Protein AF-A0A945FIX7-F1 (afdb_monomer_lite)

pLDDT: mean 70.85, std 21.73, range [27.45, 96.88]

Sequence (264 aa):
MRKLFKAQGLVAALLLTMTSSAFSEGVFTAGDLWDSFQFGATEPTGRTYYGENAANTNTLYNLMRIGNLDRQWTTPTMTYPGGENIHLPWGQDLEMIEYNPDANFNTATTSSNPKAGNYAFGVWTPGVGAATIDAAAHYVDPNKRHHMVYEGTTPTNLGVTTKFRLQQWTLNHANMNDFIIMELELTNTGRLDVDGDGNPEKTDNKINALTLNWRNEPINSMSNGATGRRGASGWFTGVISGYDATPKPNGDPWNVPVIFSGPS

Radius of gyration: 24.06 Å; chains: 1; bounding box: 50×81×71 Å

Structure (mmCIF, N/CA/C/O backbone):
data_AF-A0A945FIX7-F1
#
_entry.id   AF-A0A945FIX7-F1
#
loop_
_atom_site.group_PDB
_atom_site.id
_atom_site.type_symbol
_atom_site.label_atom_id
_atom_site.label_alt_id
_atom_site.label_comp_id
_atom_site.label_asym_id
_atom_site.label_entity_id
_atom_site.label_seq_id
_atom_site.pdbx_PDB_ins_code
_atom_site.Cartn_x
_atom_site.Cartn_y
_atom_site.Cartn_z
_atom_site.occupancy
_atom_site.B_iso_or_equiv
_atom_site.auth_seq_id
_atom_site.auth_comp_id
_atom_site.auth_asym_id
_atom_site.auth_atom_id
_atom_site.pdbx_PDB_model_num
ATOM 1 N N . MET A 1 1 ? 7.191 61.488 -47.122 1.00 36.34 1 MET A N 1
ATOM 2 C CA . MET A 1 1 ? 6.530 60.349 -47.799 1.00 36.34 1 MET A CA 1
ATOM 3 C C . MET A 1 1 ? 7.004 59.046 -47.162 1.00 36.34 1 MET A C 1
ATOM 5 O O . MET A 1 1 ? 8.203 58.845 -47.124 1.00 36.34 1 MET A O 1
ATOM 9 N N . ARG A 1 2 ? 6.054 58.217 -46.690 1.00 32.97 2 ARG A N 1
ATOM 10 C CA . ARG A 1 2 ? 6.130 56.757 -46.405 1.00 32.97 2 ARG A CA 1
ATOM 11 C C . ARG A 1 2 ? 7.203 56.296 -45.394 1.00 32.97 2 ARG A C 1
ATOM 13 O O . ARG A 1 2 ? 8.374 56.217 -45.713 1.00 32.97 2 ARG A O 1
ATOM 20 N N . LYS A 1 3 ? 6.848 56.109 -44.115 1.00 38.84 3 LYS A N 1
ATOM 21 C CA . LYS A 1 3 ? 6.305 54.868 -43.499 1.00 38.84 3 LYS A CA 1
ATOM 22 C C . LYS A 1 3 ? 7.155 53.617 -43.770 1.00 38.84 3 LYS A C 1
ATOM 24 O O . LYS A 1 3 ? 7.022 53.021 -44.831 1.00 38.84 3 LYS A O 1
ATOM 29 N N . LEU A 1 4 ? 7.857 53.140 -42.742 1.00 33.28 4 LEU A N 1
ATOM 30 C CA . LEU A 1 4 ? 7.987 51.708 -42.473 1.00 33.28 4 LEU A CA 1
ATOM 31 C C . LEU A 1 4 ? 7.970 51.484 -40.959 1.00 33.28 4 LEU A C 1
ATOM 33 O O . LEU A 1 4 ? 8.907 51.811 -40.238 1.00 33.28 4 LEU A O 1
ATOM 37 N N . PHE A 1 5 ? 6.833 50.968 -40.503 1.00 38.28 5 PHE A N 1
ATOM 38 C CA . PHE A 1 5 ? 6.632 50.396 -39.184 1.00 38.28 5 PHE A CA 1
ATOM 39 C C . PHE A 1 5 ? 7.591 49.214 -38.999 1.00 38.28 5 PHE A C 1
ATOM 41 O O . PHE A 1 5 ? 7.628 48.317 -39.840 1.00 38.28 5 PHE A O 1
ATOM 48 N N . LYS A 1 6 ? 8.297 49.160 -37.871 1.00 34.97 6 LYS A N 1
ATOM 49 C CA . LYS A 1 6 ? 8.699 47.885 -37.272 1.00 34.97 6 LYS A CA 1
ATOM 50 C C . LYS A 1 6 ? 8.113 47.852 -35.873 1.00 34.97 6 LYS A C 1
ATOM 52 O O . LYS A 1 6 ? 8.630 48.472 -34.951 1.00 34.97 6 LYS A O 1
ATOM 57 N N . ALA A 1 7 ? 6.970 47.182 -35.779 1.00 35.03 7 ALA A N 1
ATOM 58 C CA . ALA A 1 7 ? 6.393 46.752 -34.524 1.00 35.03 7 ALA A CA 1
ATOM 59 C C . ALA A 1 7 ? 7.454 45.939 -33.774 1.00 35.03 7 ALA A C 1
ATOM 61 O O . ALA A 1 7 ? 7.929 44.920 -34.278 1.00 35.03 7 ALA A O 1
ATOM 62 N N . GLN A 1 8 ? 7.848 46.406 -32.592 1.00 35.94 8 GLN A N 1
ATOM 63 C CA . GLN A 1 8 ? 8.493 45.546 -31.613 1.00 35.94 8 GLN A CA 1
ATOM 64 C C . GLN A 1 8 ? 7.413 44.572 -31.146 1.00 35.94 8 GLN A C 1
ATOM 66 O O . GLN A 1 8 ? 6.592 44.891 -30.290 1.00 35.94 8 GLN A O 1
ATOM 71 N N . GLY A 1 9 ? 7.347 43.420 -31.813 1.00 34.56 9 GLY A N 1
ATOM 72 C CA . GLY A 1 9 ? 6.564 42.291 -31.350 1.00 34.56 9 GLY A CA 1
ATOM 73 C C . GLY A 1 9 ? 7.132 41.867 -30.008 1.00 34.56 9 GLY A C 1
ATOM 74 O O . GLY A 1 9 ? 8.211 41.282 -29.945 1.00 34.56 9 GLY A O 1
ATOM 75 N N . LEU A 1 10 ? 6.420 42.213 -28.941 1.00 32.31 10 LEU A N 1
ATOM 76 C CA . LEU A 1 10 ? 6.572 41.593 -27.641 1.00 32.31 10 LEU A CA 1
ATOM 77 C C . LEU A 1 10 ? 6.272 40.105 -27.857 1.00 32.31 10 LEU A C 1
ATOM 79 O O . LEU A 1 10 ? 5.112 39.703 -27.935 1.00 32.31 10 LEU A O 1
ATOM 83 N N . VAL A 1 11 ? 7.311 39.291 -28.041 1.00 34.97 11 VAL A N 1
ATOM 84 C CA . VAL A 1 11 ? 7.175 37.842 -27.923 1.00 34.97 11 VAL A CA 1
ATOM 85 C C . VAL A 1 11 ? 6.949 37.604 -26.440 1.00 34.97 11 VAL A C 1
ATOM 87 O O . VAL A 1 11 ? 7.890 37.467 -25.663 1.00 34.97 11 VAL A O 1
ATOM 90 N N . ALA A 1 12 ? 5.682 37.638 -26.031 1.00 34.22 12 ALA A N 1
ATOM 91 C CA . ALA A 1 12 ? 5.263 36.979 -24.817 1.00 34.22 12 ALA A CA 1
ATOM 92 C C . ALA A 1 12 ? 5.591 35.503 -25.040 1.00 34.22 12 ALA A C 1
ATOM 94 O O . ALA A 1 12 ? 4.854 34.783 -25.713 1.00 34.22 12 ALA A O 1
ATOM 95 N N . ALA A 1 13 ? 6.757 35.077 -24.554 1.00 34.88 13 ALA A N 1
ATOM 96 C CA . ALA A 1 13 ? 6.985 33.677 -24.286 1.00 34.88 13 ALA A CA 1
ATOM 97 C C . ALA A 1 13 ? 5.861 33.293 -23.329 1.00 34.88 13 ALA A C 1
ATOM 99 O O . ALA A 1 13 ? 5.854 33.705 -22.168 1.00 34.88 13 ALA A O 1
ATOM 100 N N . LEU A 1 14 ? 4.856 32.600 -23.862 1.00 34.66 14 LEU A N 1
ATOM 101 C CA . LEU A 1 14 ? 3.882 31.893 -23.063 1.00 34.66 14 LEU A CA 1
ATOM 102 C C . LEU A 1 14 ? 4.692 30.819 -22.344 1.00 34.66 14 LEU A C 1
ATOM 104 O O . LEU A 1 14 ? 4.861 29.703 -22.829 1.00 34.66 14 LEU A O 1
ATOM 108 N N . LEU A 1 15 ? 5.285 31.211 -21.220 1.00 29.42 15 LEU A N 1
ATOM 109 C CA . LEU A 1 15 ? 5.731 30.293 -20.207 1.00 29.42 15 LEU A CA 1
ATOM 110 C C . LEU A 1 15 ? 4.427 29.638 -19.757 1.00 29.42 15 LEU A C 1
ATOM 112 O O . LEU A 1 15 ? 3.701 30.184 -18.929 1.00 29.42 15 LEU A O 1
ATOM 116 N N . LEU A 1 16 ? 4.078 28.505 -20.374 1.00 30.16 16 LEU A N 1
ATOM 117 C CA . LEU A 1 16 ? 3.280 27.523 -19.669 1.00 30.16 16 LEU A CA 1
ATOM 118 C C . LEU A 1 16 ? 4.129 27.178 -18.449 1.00 30.16 16 LEU A C 1
ATOM 120 O O . LEU A 1 16 ? 4.968 26.282 -18.479 1.00 30.16 16 LEU A O 1
ATOM 124 N N . THR A 1 17 ? 3.923 27.913 -17.362 1.00 27.45 17 THR A N 1
ATOM 125 C CA . THR A 1 17 ? 3.996 27.306 -16.051 1.00 27.45 17 THR A CA 1
ATOM 126 C C . THR A 1 17 ? 2.935 26.221 -16.091 1.00 27.45 17 THR A C 1
ATOM 128 O O . THR A 1 17 ? 1.775 26.450 -15.756 1.00 27.45 17 THR A O 1
ATOM 131 N N . MET A 1 18 ? 3.319 25.035 -16.566 1.00 29.38 18 MET A N 1
ATOM 132 C CA . MET A 1 18 ? 2.729 23.835 -16.021 1.00 29.38 18 MET A CA 1
ATOM 133 C C . MET A 1 18 ? 3.093 23.915 -14.547 1.00 29.38 18 MET A C 1
ATOM 135 O O . MET A 1 18 ? 4.180 23.532 -14.130 1.00 29.38 18 MET A O 1
ATOM 139 N N . THR A 1 19 ? 2.208 24.508 -13.753 1.00 28.80 19 THR A N 1
ATOM 140 C CA . THR A 1 19 ? 2.084 24.121 -12.362 1.00 28.80 19 THR A CA 1
ATOM 141 C C . THR A 1 19 ? 1.600 22.679 -12.423 1.00 28.80 19 THR A C 1
ATOM 143 O O . THR A 1 19 ? 0.414 22.406 -12.266 1.00 28.80 19 THR A O 1
ATOM 146 N N . SER A 1 20 ? 2.495 21.752 -12.776 1.00 30.02 20 SER A N 1
ATOM 147 C CA . SER A 1 20 ? 2.311 20.369 -12.403 1.00 30.02 20 SER A CA 1
ATOM 148 C C . SER A 1 20 ? 2.307 20.425 -10.887 1.00 30.02 20 SER A C 1
ATOM 150 O O . SER A 1 20 ? 3.346 20.670 -10.269 1.00 30.02 20 SER A O 1
ATOM 152 N N . SER A 1 21 ? 1.124 20.307 -10.287 1.00 32.03 21 SER A N 1
ATOM 153 C CA . SER A 1 21 ? 1.019 19.718 -8.960 1.00 32.03 21 SER A CA 1
ATOM 154 C C . SER A 1 21 ? 1.970 18.528 -8.971 1.00 32.03 21 SER A C 1
ATOM 156 O O . SER A 1 21 ? 1.808 17.654 -9.819 1.00 32.03 21 SER A O 1
ATOM 158 N N . ALA A 1 22 ? 3.035 18.590 -8.172 1.00 34.78 22 ALA A N 1
ATOM 159 C CA . ALA A 1 22 ? 4.034 17.538 -8.090 1.00 34.78 22 ALA A CA 1
ATOM 160 C C . ALA A 1 22 ? 3.291 16.204 -7.936 1.00 34.78 22 ALA A C 1
ATOM 162 O O . ALA A 1 22 ? 2.584 16.005 -6.948 1.00 34.78 22 ALA A O 1
ATOM 163 N N . PHE A 1 23 ? 3.326 15.377 -8.979 1.00 51.38 23 PHE A N 1
ATOM 164 C CA . PHE A 1 23 ? 2.534 14.159 -9.043 1.00 51.38 23 PHE A CA 1
ATOM 165 C C . PHE A 1 23 ? 3.186 13.159 -8.095 1.00 51.38 23 PHE A C 1
ATOM 167 O O . PHE A 1 23 ? 4.244 12.645 -8.416 1.00 51.38 23 PHE A O 1
ATOM 174 N N . SER A 1 24 ? 2.606 12.916 -6.918 1.00 71.31 24 SER A N 1
ATOM 175 C CA . SER A 1 24 ? 3.090 11.929 -5.935 1.00 71.31 24 SER A CA 1
ATOM 176 C C . SER A 1 24 ? 2.904 10.492 -6.459 1.00 71.31 24 SER A C 1
ATOM 178 O O . SER A 1 24 ? 2.135 9.703 -5.906 1.00 71.31 24 SER A O 1
ATOM 180 N N . GLU A 1 25 ? 3.553 10.183 -7.581 1.00 81.50 25 GLU A N 1
ATOM 181 C CA . GLU A 1 25 ? 3.387 8.991 -8.404 1.00 81.50 25 GLU A CA 1
ATOM 182 C C . GLU A 1 25 ? 4.760 8.540 -8.921 1.00 81.50 25 GLU A C 1
ATOM 184 O O . GLU A 1 25 ? 5.525 9.312 -9.507 1.00 81.50 25 GLU A O 1
ATOM 189 N N . GLY A 1 26 ? 5.090 7.268 -8.720 1.00 84.69 26 GLY A N 1
ATOM 190 C CA . GLY A 1 26 ? 6.319 6.669 -9.223 1.00 84.69 26 GLY A CA 1
ATOM 191 C C . GLY A 1 26 ? 6.061 5.916 -10.515 1.00 84.69 26 GLY A C 1
ATOM 192 O O . GLY A 1 26 ? 5.341 4.925 -10.495 1.00 84.69 26 GLY A O 1
ATOM 193 N N . VAL A 1 27 ? 6.665 6.345 -11.623 1.00 84.19 27 VAL A N 1
ATOM 194 C CA . VAL A 1 27 ? 6.598 5.631 -12.908 1.00 84.19 27 VAL A CA 1
ATOM 195 C C . VAL A 1 27 ? 7.934 4.951 -13.180 1.00 84.19 27 VAL A C 1
ATOM 197 O O . VAL A 1 27 ? 8.980 5.603 -13.146 1.00 84.19 27 VAL A O 1
ATOM 200 N N . PHE A 1 28 ? 7.898 3.655 -13.477 1.00 81.62 28 PHE A N 1
ATOM 201 C CA . PHE A 1 28 ? 9.088 2.839 -13.705 1.00 81.62 28 PHE A CA 1
ATOM 202 C C . PHE A 1 28 ? 9.018 2.083 -15.023 1.00 81.62 28 PHE A C 1
ATOM 204 O O . PHE A 1 28 ? 7.964 1.583 -15.406 1.00 81.62 28 PHE A O 1
ATOM 211 N N . THR A 1 29 ? 10.169 1.931 -15.677 1.00 75.19 29 THR A N 1
ATOM 212 C CA . THR A 1 29 ? 10.318 1.071 -16.855 1.00 75.19 29 THR A CA 1
ATOM 213 C C . THR A 1 29 ? 11.481 0.107 -16.634 1.00 75.19 29 THR A C 1
ATOM 215 O O . THR A 1 29 ? 12.627 0.546 -16.543 1.00 75.19 29 THR A O 1
ATOM 218 N N . ALA A 1 30 ? 11.194 -1.192 -16.534 1.00 70.81 30 ALA A N 1
ATOM 219 C CA . ALA A 1 30 ? 12.172 -2.260 -16.315 1.00 70.81 30 ALA A CA 1
ATOM 220 C C . ALA A 1 30 ? 12.040 -3.301 -17.431 1.00 70.81 30 ALA A C 1
ATOM 222 O O . ALA A 1 30 ? 11.080 -4.061 -17.426 1.00 70.81 30 ALA A O 1
ATOM 223 N N . GLY A 1 31 ? 12.960 -3.323 -18.398 1.00 68.81 31 GLY A N 1
ATOM 224 C CA . GLY A 1 31 ? 12.828 -4.216 -19.554 1.00 68.81 31 GLY A CA 1
ATOM 225 C C . GLY A 1 31 ? 11.549 -3.926 -20.346 1.00 68.81 31 GLY A C 1
ATOM 226 O O . GLY A 1 31 ? 11.362 -2.799 -20.809 1.00 68.81 31 GLY A O 1
ATOM 227 N N . ASP A 1 32 ? 10.681 -4.933 -20.458 1.00 58.41 32 ASP A N 1
ATOM 228 C CA . ASP A 1 32 ? 9.369 -4.831 -21.116 1.00 58.41 32 ASP A CA 1
ATOM 229 C C . ASP A 1 32 ? 8.240 -4.432 -20.140 1.00 58.41 32 ASP A C 1
ATOM 231 O O . ASP A 1 32 ? 7.079 -4.298 -20.539 1.00 58.41 32 ASP A O 1
ATOM 235 N N . LEU A 1 33 ? 8.562 -4.220 -18.858 1.00 64.19 33 LEU A N 1
ATOM 236 C CA . LEU A 1 33 ? 7.613 -3.800 -17.830 1.00 64.19 33 LEU A CA 1
ATOM 237 C C . LEU A 1 33 ? 7.512 -2.284 -17.754 1.00 64.19 33 LEU A C 1
ATOM 239 O O . LEU A 1 33 ? 8.522 -1.580 -17.652 1.00 64.19 33 LEU A O 1
ATOM 243 N N . TRP A 1 34 ? 6.279 -1.790 -17.707 1.00 69.50 34 TRP A N 1
ATOM 244 C CA . TRP A 1 34 ? 5.987 -0.390 -17.443 1.00 69.50 34 TRP A CA 1
ATOM 245 C C . TRP A 1 34 ? 4.821 -0.274 -16.470 1.00 69.50 34 TRP A C 1
ATOM 247 O O . TRP A 1 34 ? 3.698 -0.666 -16.785 1.00 69.50 34 TRP A O 1
ATOM 257 N N . ASP A 1 35 ? 5.099 0.284 -15.294 1.00 77.31 35 ASP A N 1
ATOM 258 C CA . ASP A 1 35 ? 4.113 0.394 -14.228 1.00 77.31 35 ASP A CA 1
ATOM 259 C C . ASP A 1 35 ? 4.191 1.750 -13.515 1.00 77.31 35 ASP A C 1
ATOM 261 O O . ASP A 1 35 ? 5.231 2.425 -13.512 1.00 77.31 35 ASP A O 1
ATOM 265 N N . SER A 1 36 ? 3.070 2.145 -12.926 1.00 81.19 36 SER A N 1
ATOM 266 C CA . SER A 1 36 ? 2.904 3.366 -12.144 1.00 81.19 36 SER A CA 1
ATOM 267 C C . SER A 1 36 ? 2.373 3.032 -10.763 1.00 81.19 36 SER A C 1
ATOM 269 O O . SER A 1 36 ? 1.529 2.159 -10.605 1.00 81.19 36 SER A O 1
ATOM 271 N N . PHE A 1 37 ? 2.870 3.740 -9.756 1.00 85.00 37 PHE A N 1
ATOM 272 C CA . PHE A 1 37 ? 2.569 3.460 -8.361 1.00 85.00 37 PHE A CA 1
ATOM 273 C C . PHE A 1 37 ? 2.197 4.737 -7.635 1.00 85.00 37 PHE A C 1
ATOM 275 O O . PHE A 1 37 ? 2.938 5.721 -7.658 1.00 85.00 37 PHE A O 1
ATOM 282 N N . GLN A 1 38 ? 1.079 4.693 -6.926 1.00 83.38 38 GLN A N 1
ATOM 283 C CA . GLN A 1 38 ? 0.573 5.817 -6.159 1.00 83.38 38 GLN A CA 1
ATOM 284 C C . GLN A 1 38 ? 0.165 5.338 -4.772 1.00 83.38 38 GLN A C 1
ATOM 286 O O . GLN A 1 38 ? -0.655 4.435 -4.636 1.00 83.38 38 GLN A O 1
ATOM 291 N N . PHE A 1 39 ? 0.728 5.950 -3.733 1.00 81.06 39 PHE A N 1
ATOM 292 C CA . PHE A 1 39 ? 0.332 5.660 -2.359 1.00 81.06 39 PHE A CA 1
ATOM 293 C C . PHE A 1 39 ? -0.830 6.539 -1.917 1.00 81.06 39 PHE A C 1
ATOM 295 O O . PHE A 1 39 ? -0.846 7.742 -2.171 1.00 81.06 39 PHE A O 1
ATOM 302 N N . GLY A 1 40 ? -1.774 5.929 -1.202 1.00 71.81 40 GLY A N 1
ATOM 303 C CA . GLY A 1 40 ? -3.003 6.582 -0.779 1.00 71.81 40 GLY A CA 1
ATOM 304 C C . GLY A 1 40 ? -4.050 6.678 -1.891 1.00 71.81 40 GLY A C 1
ATOM 305 O O . GLY A 1 40 ? -3.785 6.488 -3.076 1.00 71.81 40 GLY A O 1
ATOM 306 N N . ALA A 1 41 ? -5.288 6.961 -1.491 1.00 57.91 41 ALA A N 1
ATOM 307 C CA . ALA A 1 41 ? -6.432 6.889 -2.395 1.00 57.91 41 ALA A CA 1
ATOM 308 C C . ALA A 1 41 ? -6.702 8.175 -3.202 1.00 57.91 41 ALA A C 1
ATOM 310 O O . ALA A 1 41 ? -7.608 8.186 -4.031 1.00 57.91 41 ALA A O 1
ATOM 311 N N . THR A 1 42 ? -5.943 9.252 -2.978 1.00 55.59 42 THR A N 1
ATOM 312 C CA . THR A 1 42 ? -6.232 10.572 -3.569 1.00 55.59 42 THR A CA 1
ATOM 313 C C . THR A 1 42 ? -5.308 10.851 -4.742 1.00 55.59 42 THR A C 1
ATOM 315 O O . THR A 1 42 ? -4.099 10.940 -4.534 1.00 55.59 42 THR A O 1
ATOM 318 N N . GLU A 1 43 ? -5.858 11.028 -5.952 1.00 50.00 43 GLU A N 1
ATOM 319 C CA . GLU A 1 43 ? -5.098 11.568 -7.087 1.00 50.00 43 GLU A CA 1
ATOM 320 C C . GLU A 1 43 ? -4.376 12.868 -6.706 1.00 50.00 43 GLU A C 1
ATOM 322 O O . GLU A 1 43 ? -4.955 13.706 -6.004 1.00 50.00 43 GLU A O 1
ATOM 327 N N . PRO A 1 44 ? -3.180 13.133 -7.261 1.00 41.03 44 PRO A N 1
ATOM 328 C CA . PRO A 1 44 ? -2.499 14.420 -7.104 1.00 41.03 44 PRO A CA 1
ATOM 329 C C . PRO A 1 44 ? -3.335 15.623 -7.572 1.00 41.03 44 PRO A C 1
ATOM 331 O O . PRO A 1 44 ? -3.031 16.764 -7.231 1.00 41.03 44 PRO A O 1
ATOM 334 N N . THR A 1 45 ? -4.398 15.380 -8.346 1.00 41.00 45 THR A N 1
ATOM 335 C CA . THR A 1 45 ? -5.331 16.391 -8.856 1.00 41.00 45 THR A CA 1
ATOM 336 C C . THR A 1 45 ? -6.451 16.759 -7.869 1.00 41.00 45 THR A C 1
ATOM 338 O O . THR A 1 45 ? -7.257 17.642 -8.168 1.00 41.00 45 THR A O 1
ATOM 341 N N . GLY A 1 46 ? -6.535 16.097 -6.706 1.00 46.78 46 GLY A N 1
ATOM 342 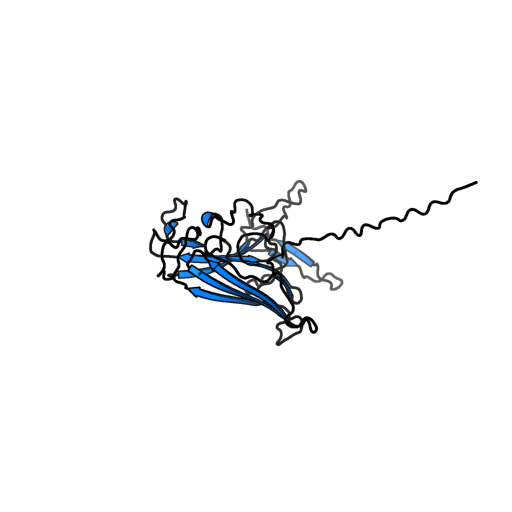C CA . GLY A 1 46 ? -7.644 16.257 -5.757 1.00 46.78 46 GLY A CA 1
ATOM 343 C C . GLY A 1 46 ? -8.958 15.639 -6.246 1.00 46.78 46 GLY A C 1
ATOM 344 O O . GLY A 1 46 ? -10.006 15.857 -5.637 1.00 46.78 46 GLY A O 1
ATOM 345 N N . ARG A 1 47 ? -8.920 14.879 -7.347 1.00 46.09 47 ARG A N 1
ATOM 346 C CA . ARG A 1 47 ? -10.040 14.052 -7.781 1.00 46.09 47 ARG A CA 1
ATOM 347 C C . ARG A 1 47 ? -10.091 12.811 -6.912 1.00 46.09 47 ARG A C 1
ATOM 349 O O . ARG A 1 47 ? -9.106 12.099 -6.734 1.00 46.09 47 ARG A O 1
ATOM 356 N N . THR A 1 48 ? -11.262 12.572 -6.354 1.00 52.53 48 THR A N 1
ATOM 357 C CA . THR A 1 48 ? -11.588 11.285 -5.776 1.00 52.53 48 THR A CA 1
ATOM 358 C C . THR A 1 48 ? -12.266 10.458 -6.858 1.00 52.53 48 THR A C 1
ATOM 360 O O . THR A 1 48 ? -13.111 10.957 -7.609 1.00 52.53 48 THR A O 1
ATOM 363 N N . TYR A 1 49 ? -11.854 9.201 -6.987 1.00 61.00 49 TYR A N 1
ATOM 364 C CA . TYR A 1 49 ? -12.476 8.266 -7.919 1.00 61.00 49 TYR A CA 1
ATOM 365 C C . TYR A 1 49 ? -13.957 8.080 -7.579 1.00 61.00 49 TYR A C 1
ATOM 367 O O . TYR A 1 49 ? -14.361 8.342 -6.452 1.00 61.00 49 TYR A O 1
ATOM 375 N N . TYR A 1 50 ? -14.784 7.667 -8.546 1.00 56.75 50 TYR A N 1
ATOM 376 C CA . TYR A 1 50 ? -16.246 7.574 -8.407 1.00 56.75 50 TYR A CA 1
ATOM 377 C C . TYR A 1 50 ? -16.708 7.031 -7.038 1.00 56.75 50 TYR A C 1
ATOM 379 O O . TYR A 1 50 ? -16.647 5.832 -6.786 1.00 56.75 50 TYR A O 1
ATOM 387 N N . GLY A 1 51 ? -17.220 7.920 -6.179 1.00 64.12 51 GLY A N 1
ATOM 388 C CA . GLY A 1 51 ? -17.765 7.573 -4.859 1.00 64.12 51 GLY A CA 1
ATOM 389 C C . GLY A 1 51 ? -16.759 7.562 -3.701 1.00 64.12 51 GLY A C 1
ATOM 390 O O . GLY A 1 51 ? -17.176 7.421 -2.555 1.00 64.12 51 GLY A O 1
ATOM 391 N N . GLU A 1 52 ? -15.471 7.760 -3.973 1.00 75.88 52 GLU A N 1
ATOM 392 C CA . GLU A 1 52 ? -14.429 7.932 -2.964 1.00 75.88 52 GLU A CA 1
ATOM 393 C C . GLU A 1 52 ? -14.420 9.361 -2.406 1.00 75.88 52 GLU A C 1
ATOM 395 O O . GLU A 1 52 ? -14.784 10.333 -3.076 1.00 75.88 52 GLU A O 1
ATOM 400 N N . ASN A 1 53 ? -13.968 9.502 -1.167 1.00 77.94 53 ASN A N 1
ATOM 401 C CA . ASN A 1 53 ? -13.688 10.767 -0.516 1.00 77.94 53 ASN A CA 1
ATOM 402 C C . ASN A 1 53 ? -12.383 10.629 0.280 1.00 77.94 53 ASN A C 1
ATOM 404 O O . ASN A 1 53 ? -12.301 9.852 1.226 1.00 77.94 53 ASN A O 1
ATOM 408 N N . ALA A 1 54 ? -11.379 11.429 -0.090 1.00 74.31 54 ALA A N 1
ATOM 409 C CA . ALA A 1 54 ? -10.043 11.456 0.510 1.00 74.31 54 ALA A CA 1
ATOM 410 C C . ALA A 1 54 ? -10.031 11.668 2.036 1.00 74.31 54 ALA A C 1
ATOM 412 O O . ALA A 1 54 ? -9.063 11.320 2.707 1.00 74.31 54 ALA A O 1
ATOM 413 N N . ALA A 1 55 ? -11.098 12.256 2.579 1.00 78.19 55 ALA A N 1
ATOM 414 C CA . ALA A 1 55 ? -11.268 12.524 4.001 1.00 78.19 55 ALA A CA 1
ATOM 415 C C . ALA A 1 55 ? -12.212 11.532 4.705 1.00 78.19 55 ALA A C 1
ATOM 417 O O . ALA A 1 55 ? -12.580 11.772 5.847 1.00 78.19 55 ALA A O 1
ATOM 418 N N . ASN A 1 56 ? -12.659 10.460 4.040 1.00 83.12 56 ASN A N 1
ATOM 419 C CA . ASN A 1 56 ? -13.597 9.494 4.615 1.00 83.12 56 ASN A CA 1
ATOM 420 C C . ASN A 1 56 ? -13.119 8.057 4.393 1.00 83.12 56 ASN A C 1
ATOM 422 O O . ASN A 1 56 ? -13.268 7.506 3.296 1.00 83.12 56 ASN A O 1
ATOM 426 N N . THR A 1 57 ? -12.635 7.423 5.460 1.00 86.69 57 THR A N 1
ATOM 427 C CA . THR A 1 57 ? -12.103 6.053 5.431 1.00 86.69 57 THR A CA 1
ATOM 428 C C . THR A 1 57 ? -13.123 5.018 4.956 1.00 86.69 57 THR A C 1
ATOM 430 O O . THR A 1 57 ? -12.733 4.049 4.316 1.00 86.69 57 THR A O 1
ATOM 433 N N . ASN A 1 58 ? -14.431 5.242 5.140 1.00 85.50 58 ASN A N 1
ATOM 434 C CA . ASN A 1 58 ? -15.479 4.322 4.670 1.00 85.50 58 ASN A CA 1
ATOM 435 C C . ASN A 1 58 ? -15.599 4.229 3.147 1.00 85.50 58 ASN A C 1
ATOM 437 O O . ASN A 1 58 ? -16.266 3.335 2.627 1.00 85.50 58 ASN A O 1
ATOM 441 N N . THR A 1 59 ? -15.019 5.188 2.435 1.00 82.19 59 THR A N 1
ATOM 442 C CA . THR A 1 59 ? -15.063 5.240 0.973 1.00 82.19 59 THR A CA 1
ATOM 443 C C . THR A 1 59 ? -13.734 4.841 0.338 1.00 82.19 59 THR A C 1
ATOM 445 O O . THR A 1 59 ? -13.644 4.784 -0.883 1.00 82.19 59 THR A O 1
ATOM 448 N N . LEU A 1 60 ? -12.713 4.556 1.152 1.00 84.56 60 LEU A N 1
ATOM 449 C CA . LEU A 1 60 ? -11.367 4.202 0.716 1.00 84.56 60 LEU A CA 1
ATOM 450 C C . LEU A 1 60 ? -11.061 2.743 1.069 1.00 84.56 60 LEU A C 1
ATOM 452 O O . LEU A 1 60 ? -11.523 2.220 2.078 1.00 84.56 60 LEU A O 1
ATOM 456 N N . TYR A 1 61 ? -10.252 2.094 0.239 1.00 83.56 61 TYR A N 1
ATOM 457 C CA . TYR A 1 61 ? -9.892 0.679 0.409 1.00 83.56 61 TYR A CA 1
ATOM 458 C C . TYR A 1 61 ? -8.442 0.376 -0.009 1.00 83.56 61 TYR A C 1
ATOM 460 O O . TYR A 1 61 ? -7.884 -0.640 0.400 1.00 83.56 61 TYR A O 1
ATOM 468 N N . ASN A 1 62 ? -7.791 1.284 -0.745 1.00 84.75 62 ASN A N 1
ATOM 469 C CA . ASN A 1 62 ? -6.440 1.089 -1.270 1.00 84.75 62 ASN A CA 1
ATOM 470 C C . ASN A 1 62 ? -5.370 1.678 -0.343 1.00 84.75 62 ASN A C 1
ATOM 472 O O . ASN A 1 62 ? -5.428 2.857 0.015 1.00 84.75 62 ASN A O 1
ATOM 476 N N . LEU A 1 63 ? -4.342 0.881 -0.047 1.00 87.75 63 LEU A N 1
ATOM 477 C CA . LEU A 1 63 ? -3.069 1.363 0.493 1.00 87.75 63 LEU A CA 1
ATOM 478 C C . LEU A 1 63 ? -2.222 1.987 -0.628 1.00 87.75 63 LEU A C 1
ATOM 480 O O . LEU A 1 63 ? -1.665 3.074 -0.463 1.00 87.75 63 LEU A O 1
ATOM 484 N N . MET A 1 64 ? -2.149 1.304 -1.772 1.00 85.75 64 MET A N 1
ATOM 485 C CA . MET A 1 64 ? -1.437 1.749 -2.967 1.00 85.75 64 MET A CA 1
ATOM 486 C C . MET A 1 64 ? -2.220 1.345 -4.221 1.00 85.75 64 MET A C 1
ATOM 488 O O . MET A 1 64 ? -2.724 0.229 -4.299 1.00 85.75 64 MET A O 1
ATOM 492 N N . ARG A 1 65 ? -2.284 2.240 -5.206 1.00 82.88 65 ARG A N 1
ATOM 493 C CA . ARG A 1 65 ? -2.754 1.970 -6.569 1.00 82.88 65 ARG A CA 1
ATOM 494 C C . ARG A 1 65 ? -1.571 1.646 -7.472 1.00 82.88 65 ARG A C 1
ATOM 496 O O . ARG A 1 65 ? -0.512 2.267 -7.352 1.00 82.88 65 ARG A O 1
ATOM 503 N N . ILE A 1 66 ? -1.770 0.693 -8.372 1.00 81.69 66 ILE A N 1
ATOM 504 C CA . ILE A 1 66 ? -0.757 0.165 -9.283 1.00 81.69 66 ILE A CA 1
ATOM 505 C C . ILE A 1 66 ? -1.320 0.179 -10.707 1.00 81.69 66 ILE A C 1
ATOM 507 O O . ILE A 1 66 ? -2.508 -0.056 -10.932 1.00 81.69 66 ILE A O 1
ATOM 511 N N . GLY A 1 67 ? -0.473 0.454 -11.687 1.00 76.25 67 GLY A N 1
ATOM 512 C CA . GLY A 1 67 ? -0.853 0.531 -13.086 1.00 76.25 67 GLY A CA 1
ATOM 513 C C . GLY A 1 67 ? -1.636 1.795 -13.402 1.00 76.25 67 GLY A C 1
ATOM 514 O O . GLY A 1 67 ? -1.280 2.885 -12.950 1.00 76.25 67 GLY A O 1
ATOM 515 N N . ASN A 1 68 ? -2.692 1.676 -14.209 1.00 70.38 68 ASN A N 1
ATOM 516 C CA . ASN A 1 68 ? -3.500 2.838 -14.559 1.00 70.38 68 ASN A CA 1
ATOM 517 C C . ASN A 1 68 ? -4.263 3.361 -13.333 1.00 70.38 68 ASN A C 1
ATOM 519 O O . ASN A 1 68 ? -5.286 2.801 -12.932 1.00 70.38 68 ASN A O 1
ATOM 523 N N . LEU A 1 69 ? -3.787 4.489 -12.810 1.00 71.44 69 LEU A N 1
ATOM 524 C CA . LEU A 1 69 ? -4.382 5.171 -11.670 1.00 71.44 69 LEU A CA 1
ATOM 525 C C . LEU A 1 69 ? -5.850 5.526 -11.958 1.00 71.44 69 LEU A C 1
ATOM 527 O O . LEU A 1 69 ? -6.700 5.253 -11.109 1.00 71.44 69 LEU A O 1
ATOM 531 N N . ASP A 1 70 ? -6.162 5.960 -13.191 1.00 59.94 70 ASP A N 1
ATOM 532 C CA . ASP A 1 70 ? -7.474 6.464 -13.622 1.00 59.94 70 ASP A CA 1
ATOM 533 C C . ASP A 1 70 ? -8.602 5.404 -13.656 1.00 59.94 70 ASP A C 1
ATOM 535 O O . ASP A 1 70 ? -9.755 5.726 -13.962 1.00 59.94 70 ASP A O 1
ATOM 539 N N . ARG A 1 71 ? -8.296 4.116 -13.410 1.00 58.97 71 ARG A N 1
ATOM 540 C CA . ARG A 1 71 ? -9.228 2.967 -13.545 1.00 58.97 71 ARG A CA 1
ATOM 541 C C . ARG A 1 71 ? -9.998 2.929 -14.867 1.00 58.97 71 ARG A C 1
ATOM 543 O O . ARG A 1 71 ? -11.071 2.335 -14.966 1.00 58.97 71 ARG A O 1
ATOM 550 N N . GLN A 1 72 ? -9.497 3.608 -15.895 1.00 52.00 72 GLN A N 1
ATOM 551 C CA . GLN A 1 72 ? -10.225 3.736 -17.144 1.00 52.00 72 GLN A CA 1
ATOM 552 C C . GLN A 1 72 ? -9.758 2.668 -18.130 1.00 52.00 72 GLN A C 1
ATOM 554 O O . GLN A 1 72 ? -10.617 1.940 -18.615 1.00 52.00 72 GLN A O 1
ATOM 559 N N . TRP A 1 73 ? -8.444 2.509 -18.369 1.00 50.84 73 TRP A N 1
ATOM 560 C CA . TRP A 1 73 ? -7.882 1.537 -19.329 1.00 50.84 73 TRP A CA 1
ATOM 561 C C . TRP A 1 73 ? -6.369 1.271 -19.133 1.00 50.84 73 TRP A C 1
ATOM 563 O O . TRP A 1 73 ? -5.567 2.153 -19.405 1.00 50.84 73 TRP A O 1
ATOM 573 N N . THR A 1 74 ? -5.995 0.060 -18.706 1.00 50.59 74 THR A N 1
ATOM 574 C CA . THR A 1 74 ? -4.725 -0.686 -18.926 1.00 50.59 74 THR A CA 1
ATOM 575 C C . THR A 1 74 ? -3.353 0.027 -18.876 1.00 50.59 74 THR A C 1
ATOM 577 O O . THR A 1 74 ? -3.056 0.882 -19.707 1.00 50.59 74 THR A O 1
ATOM 580 N N . THR A 1 75 ? -2.433 -0.511 -18.069 1.00 41.03 75 THR A N 1
ATOM 581 C CA . THR A 1 75 ? -0.977 -0.563 -18.343 1.00 41.03 75 THR A CA 1
ATOM 582 C C . THR A 1 75 ? -0.527 -2.035 -18.300 1.00 41.03 75 THR A C 1
ATOM 584 O O . THR A 1 75 ? -1.166 -2.837 -17.613 1.00 41.03 75 THR A O 1
ATOM 587 N N . PRO A 1 76 ? 0.499 -2.457 -19.061 1.00 45.44 76 PRO A N 1
ATOM 588 C CA . PRO A 1 76 ? 1.016 -3.820 -18.975 1.00 45.44 76 PRO A CA 1
ATOM 589 C C . PRO A 1 76 ? 1.800 -4.017 -17.670 1.00 45.44 76 PRO A C 1
ATOM 591 O O . PRO A 1 76 ? 2.924 -3.540 -17.544 1.00 45.44 76 PRO A O 1
ATOM 594 N N . THR A 1 77 ? 1.230 -4.754 -16.717 1.00 45.66 77 THR A N 1
ATOM 595 C CA . THR A 1 77 ? 1.918 -5.146 -15.480 1.00 45.66 77 THR A CA 1
ATOM 596 C C . THR A 1 77 ? 2.266 -6.638 -15.555 1.00 45.66 77 THR A C 1
ATOM 598 O O . THR A 1 77 ? 1.417 -7.478 -15.849 1.00 45.66 77 THR A O 1
ATOM 601 N N . MET A 1 78 ? 3.538 -6.998 -15.352 1.00 47.22 78 MET A N 1
ATOM 602 C CA . MET A 1 78 ? 3.953 -8.404 -15.203 1.00 47.22 78 MET A CA 1
ATOM 603 C C . MET A 1 78 ? 4.633 -8.578 -13.845 1.00 47.22 78 MET A C 1
ATOM 605 O O . MET A 1 78 ? 5.849 -8.704 -13.723 1.00 47.22 78 MET A O 1
ATOM 609 N N . THR A 1 79 ? 3.840 -8.524 -12.779 1.00 42.47 79 THR A N 1
ATOM 610 C CA . THR A 1 79 ? 4.336 -8.755 -11.419 1.00 42.47 79 THR A CA 1
ATOM 611 C C . THR A 1 79 ? 4.195 -10.229 -11.057 1.00 42.47 79 THR A C 1
ATOM 613 O O . THR A 1 79 ? 3.085 -10.753 -10.998 1.00 42.47 79 THR A O 1
ATOM 616 N N . TYR A 1 80 ? 5.305 -10.910 -10.773 1.00 36.56 80 TYR A N 1
ATOM 617 C CA . TYR A 1 80 ? 5.299 -12.248 -10.169 1.00 36.56 80 TYR A CA 1
ATOM 618 C C . TYR A 1 80 ? 4.757 -12.178 -8.719 1.00 36.56 80 TYR A C 1
ATOM 620 O O . TYR A 1 80 ? 5.131 -11.247 -8.006 1.00 36.56 80 TYR A O 1
ATOM 628 N N . PRO A 1 81 ? 3.910 -13.121 -8.239 1.00 39.50 81 PRO A N 1
ATOM 629 C CA . PRO A 1 81 ? 3.568 -14.430 -8.810 1.00 39.50 81 PRO A CA 1
ATOM 630 C C . PRO A 1 81 ? 2.450 -14.437 -9.864 1.00 39.50 81 PRO A C 1
ATOM 632 O O . PRO A 1 81 ? 1.996 -15.514 -10.240 1.00 39.50 81 PRO A O 1
ATOM 635 N N . GLY A 1 82 ? 2.031 -13.287 -10.395 1.00 36.25 82 GLY A N 1
ATOM 636 C CA . GLY A 1 82 ? 1.064 -13.170 -11.495 1.00 36.25 82 GLY A CA 1
ATOM 637 C C . GLY A 1 82 ? 1.609 -13.617 -12.857 1.00 36.25 82 GLY A C 1
ATOM 638 O O . GLY A 1 82 ? 1.397 -12.929 -13.848 1.00 36.25 82 GLY A O 1
ATOM 639 N N . GLY A 1 83 ? 2.322 -14.749 -12.903 1.00 34.06 83 GLY A N 1
ATOM 640 C CA . GLY A 1 83 ? 2.979 -15.354 -14.067 1.00 34.06 83 GLY A CA 1
ATOM 641 C C . GLY A 1 83 ? 2.047 -15.826 -15.191 1.00 34.06 83 GLY A C 1
ATOM 642 O O . GLY A 1 83 ? 2.380 -16.782 -15.888 1.00 34.06 83 GLY A O 1
ATOM 643 N N . GLU A 1 84 ? 0.900 -15.178 -15.386 1.00 37.66 84 GLU A N 1
ATOM 644 C CA . GLU A 1 84 ? 0.092 -15.327 -16.588 1.00 37.66 84 GLU A CA 1
ATOM 645 C C . GLU A 1 84 ? 0.415 -14.211 -17.580 1.00 37.66 84 GLU A C 1
ATOM 647 O O . GLU A 1 84 ? 0.195 -13.020 -17.341 1.00 37.66 84 GLU A O 1
ATOM 652 N N . ASN A 1 85 ? 0.947 -14.646 -18.722 1.00 39.69 85 ASN A N 1
ATOM 653 C CA . ASN A 1 85 ? 1.197 -13.832 -19.899 1.00 39.69 85 ASN A CA 1
ATOM 654 C C . ASN A 1 85 ? -0.056 -13.011 -20.257 1.00 39.69 85 ASN A C 1
ATOM 656 O O . ASN A 1 85 ? -1.084 -13.575 -20.625 1.00 39.69 85 ASN A O 1
ATOM 660 N N . ILE A 1 86 ? 0.080 -11.680 -20.248 1.00 44.91 86 ILE A N 1
ATOM 661 C CA . ILE A 1 86 ? -0.859 -10.728 -20.864 1.00 44.91 86 ILE A CA 1
ATOM 662 C C . ILE A 1 86 ? -2.247 -10.704 -20.197 1.00 44.91 86 ILE A C 1
ATOM 664 O O . ILE A 1 86 ? -3.272 -10.898 -20.851 1.00 44.91 86 ILE A O 1
ATOM 668 N N . HIS A 1 87 ? -2.314 -10.394 -18.904 1.00 46.66 87 HIS A N 1
ATOM 669 C CA . HIS A 1 87 ? -3.547 -9.843 -18.345 1.00 46.66 87 HIS A CA 1
ATOM 670 C C . HIS A 1 87 ? -3.364 -8.330 -18.183 1.00 46.66 87 HIS A C 1
ATOM 672 O O . HIS A 1 87 ? -2.411 -7.876 -17.562 1.00 46.66 87 HIS A O 1
ATOM 678 N N . LEU A 1 88 ? -4.233 -7.544 -18.824 1.00 54.38 88 LEU A N 1
ATOM 679 C CA . LEU A 1 88 ? -4.291 -6.095 -18.646 1.00 54.38 88 LEU A CA 1
ATOM 680 C C . LEU A 1 88 ? -5.362 -5.818 -17.584 1.00 54.38 88 LEU A C 1
ATOM 682 O O . LEU A 1 88 ? -6.553 -5.899 -17.908 1.00 54.38 88 LEU A O 1
ATOM 686 N N . PRO A 1 89 ? -4.990 -5.559 -16.321 1.00 58.50 89 PRO A N 1
ATOM 687 C CA . PRO A 1 89 ? -5.980 -5.278 -15.299 1.00 58.50 89 PRO A CA 1
ATOM 688 C C . PRO A 1 89 ? -6.657 -3.926 -15.566 1.00 58.50 89 PRO A C 1
ATOM 690 O O . PRO A 1 89 ? -6.046 -2.964 -16.034 1.00 58.50 89 PRO A O 1
ATOM 693 N N . TRP A 1 90 ? -7.953 -3.869 -15.279 1.00 60.72 90 TRP A N 1
ATOM 694 C CA . TRP A 1 90 ? -8.748 -2.647 -15.193 1.00 60.72 90 TRP A CA 1
ATOM 695 C C . TRP A 1 90 ? -8.379 -1.816 -13.968 1.00 60.72 90 TRP A C 1
ATOM 697 O O . TRP A 1 90 ? -8.297 -0.593 -14.046 1.00 60.72 90 TRP A O 1
ATOM 707 N N . GLY A 1 91 ? -8.137 -2.503 -12.854 1.00 68.81 91 GLY A N 1
ATOM 708 C CA . GLY A 1 91 ? -7.650 -1.936 -11.608 1.00 68.81 91 GLY A CA 1
ATOM 709 C C . GLY A 1 91 ? -6.682 -2.911 -10.961 1.00 68.81 91 GLY A C 1
ATOM 710 O O . GLY A 1 91 ? -6.910 -4.125 -10.988 1.00 68.81 91 GLY A O 1
ATOM 711 N N . GLN A 1 92 ? -5.594 -2.381 -10.421 1.00 75.00 92 GLN A N 1
ATOM 712 C CA . GLN A 1 92 ? -4.629 -3.139 -9.652 1.00 75.00 92 GLN A CA 1
ATOM 713 C C . GLN A 1 92 ? -4.286 -2.344 -8.402 1.00 75.00 92 GLN A C 1
ATOM 715 O O . GLN A 1 92 ? -3.840 -1.205 -8.480 1.00 75.00 92 GLN A O 1
ATOM 720 N N . ASP A 1 93 ? -4.530 -2.943 -7.249 1.00 79.88 93 ASP A N 1
ATOM 721 C CA . ASP A 1 93 ? -4.487 -2.248 -5.976 1.00 79.88 93 ASP A CA 1
ATOM 722 C C . ASP A 1 93 ? -3.842 -3.154 -4.923 1.00 79.88 93 ASP A C 1
ATOM 724 O O . ASP A 1 93 ? -4.062 -4.368 -4.886 1.00 79.88 93 ASP A O 1
ATOM 728 N N . LEU A 1 94 ? -3.043 -2.555 -4.048 1.00 85.69 94 LEU A N 1
ATOM 729 C CA . LEU A 1 94 ? -2.619 -3.167 -2.801 1.00 85.69 94 LEU A CA 1
ATOM 730 C C . LEU A 1 94 ? -3.517 -2.636 -1.687 1.00 85.69 94 LEU A C 1
ATOM 732 O O . LEU A 1 94 ? -3.594 -1.429 -1.453 1.00 85.69 94 LEU A O 1
ATOM 736 N N . GLU A 1 95 ? -4.159 -3.544 -0.970 1.00 89.69 95 GLU A N 1
ATOM 737 C CA . GLU A 1 95 ? -5.047 -3.257 0.149 1.00 89.69 95 GLU A CA 1
ATOM 738 C C . GLU A 1 95 ? -4.396 -3.766 1.444 1.00 89.69 95 GLU A C 1
ATOM 740 O O . GLU A 1 95 ? -3.799 -4.845 1.482 1.00 89.69 95 GLU A O 1
ATOM 745 N N . MET A 1 96 ? -4.521 -3.001 2.527 1.00 92.56 96 MET A N 1
ATOM 746 C CA . MET A 1 96 ? -4.167 -3.444 3.875 1.00 92.56 96 MET A CA 1
ATOM 747 C C . MET A 1 96 ? -5.457 -3.639 4.657 1.00 92.56 96 MET A C 1
ATOM 749 O O . MET A 1 96 ? -6.298 -2.750 4.663 1.00 92.56 96 MET A O 1
ATOM 753 N N . ILE A 1 97 ? -5.638 -4.785 5.303 1.00 94.69 97 ILE A N 1
ATOM 754 C CA . ILE A 1 97 ? -6.877 -5.102 6.020 1.00 94.69 97 ILE A CA 1
ATOM 755 C C . ILE A 1 97 ? -6.515 -5.666 7.388 1.00 94.69 97 ILE A C 1
ATOM 757 O O . ILE A 1 97 ? -5.784 -6.654 7.472 1.00 94.69 97 ILE A O 1
ATOM 761 N N . GLU A 1 98 ? -7.041 -5.068 8.455 1.00 95.25 98 GLU A N 1
ATOM 762 C CA . GLU A 1 98 ? -6.999 -5.668 9.787 1.00 95.25 98 GLU A CA 1
ATOM 763 C C . GLU A 1 98 ? -8.318 -6.379 10.085 1.00 95.25 98 GLU A C 1
ATOM 765 O O . GLU A 1 98 ? -9.398 -5.805 9.942 1.00 95.25 98 GLU A O 1
ATOM 770 N N . TYR A 1 99 ? -8.212 -7.620 10.554 1.00 96.00 99 TYR A N 1
ATOM 771 C CA . TYR A 1 99 ? -9.262 -8.265 11.330 1.00 96.00 99 TYR A CA 1
ATOM 772 C C . TYR A 1 99 ? -8.984 -8.104 12.825 1.00 96.00 99 TYR A C 1
ATOM 774 O O . TYR A 1 99 ? -7.885 -8.412 13.291 1.00 96.00 99 TYR A O 1
ATOM 782 N N . ASN A 1 100 ? -10.015 -7.731 13.580 1.00 95.12 100 ASN A N 1
ATOM 783 C CA . ASN A 1 100 ? -10.009 -7.647 15.031 1.00 95.12 100 ASN A CA 1
ATOM 784 C C . ASN A 1 100 ? -11.176 -8.468 15.617 1.00 95.12 100 ASN A C 1
ATOM 786 O O . ASN A 1 100 ? -12.312 -8.326 15.157 1.00 95.12 100 ASN A O 1
ATOM 790 N N . PRO A 1 101 ? -10.950 -9.328 16.631 1.00 95.25 101 PRO A N 1
ATOM 791 C CA . PRO A 1 101 ? -12.027 -10.095 17.259 1.00 95.25 101 PRO A CA 1
ATOM 792 C C . PRO A 1 101 ? -13.067 -9.229 17.992 1.00 95.25 101 PRO A C 1
ATOM 794 O O . PRO A 1 101 ? -14.186 -9.696 18.213 1.00 95.25 101 PRO A O 1
ATOM 797 N N . ASP A 1 102 ? -12.734 -7.987 18.354 1.00 92.94 102 ASP A N 1
ATOM 798 C CA . ASP A 1 102 ? -13.682 -7.019 18.908 1.00 92.94 102 ASP A CA 1
ATOM 799 C C . ASP A 1 102 ? -14.621 -6.502 17.807 1.00 92.94 102 ASP A C 1
ATOM 801 O O . ASP A 1 102 ? -14.184 -5.906 16.827 1.00 92.94 102 ASP A O 1
ATOM 805 N N . ALA A 1 103 ?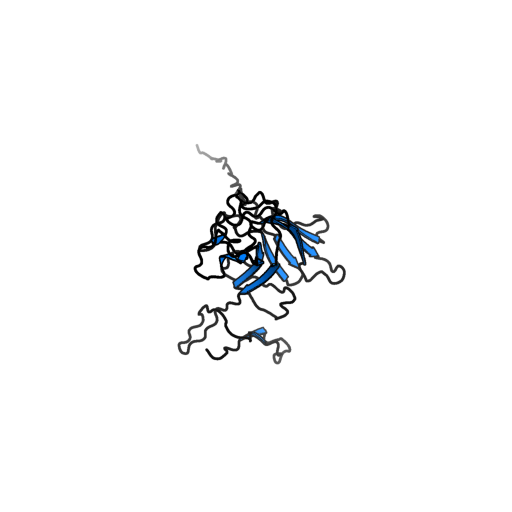 -15.927 -6.730 17.961 1.00 91.25 103 ALA A N 1
ATOM 806 C CA . ALA A 1 103 ? -16.931 -6.277 16.998 1.00 91.25 103 ALA A CA 1
ATOM 807 C C . ALA A 1 103 ? -17.150 -4.755 17.020 1.00 91.25 103 ALA A C 1
ATOM 809 O O . ALA A 1 103 ? -17.770 -4.230 16.102 1.00 91.25 103 ALA A O 1
ATOM 810 N N . ASN A 1 104 ? -16.645 -4.055 18.039 1.00 90.31 104 ASN A N 1
ATOM 811 C CA . ASN A 1 104 ? -16.679 -2.595 18.126 1.00 90.31 104 ASN A CA 1
ATOM 812 C C . ASN A 1 104 ? -15.355 -1.954 17.675 1.00 90.31 104 ASN A C 1
ATOM 814 O O . ASN A 1 104 ? -15.121 -0.784 17.957 1.00 90.31 104 ASN A O 1
ATOM 818 N N . PHE A 1 105 ? -14.466 -2.715 17.028 1.00 94.19 105 PHE A N 1
ATOM 819 C CA . PHE A 1 105 ? -13.183 -2.215 16.541 1.00 94.19 105 PHE A CA 1
ATOM 820 C C . PHE A 1 105 ? -13.349 -1.182 15.422 1.00 94.19 105 PHE A C 1
ATOM 822 O O . PHE A 1 105 ? -12.823 -0.080 15.529 1.00 94.19 105 PHE A O 1
ATOM 829 N N . ASN A 1 106 ? -14.090 -1.530 14.369 1.00 94.31 106 ASN A N 1
ATOM 830 C CA . ASN A 1 106 ? -14.432 -0.604 13.301 1.00 94.31 106 ASN A CA 1
ATOM 831 C C . ASN A 1 106 ? -15.744 0.111 13.646 1.00 94.31 106 ASN A C 1
ATOM 833 O O . ASN A 1 106 ? -16.828 -0.335 13.269 1.00 94.31 106 ASN A O 1
ATOM 837 N N . THR A 1 107 ? -15.631 1.218 14.374 1.00 91.06 107 THR A N 1
ATOM 838 C CA . THR A 1 107 ? -16.738 2.119 14.731 1.00 91.06 107 THR A CA 1
ATOM 839 C C . THR A 1 107 ? -17.262 2.929 13.545 1.00 91.06 107 THR A C 1
ATOM 841 O O . THR A 1 107 ? -18.401 3.393 13.590 1.00 91.06 107 THR A O 1
ATOM 844 N N . ALA A 1 108 ? -16.465 3.080 12.484 1.00 90.00 108 ALA A N 1
ATOM 845 C CA . ALA A 1 108 ? -16.804 3.884 11.314 1.00 90.00 108 ALA A CA 1
ATOM 846 C C . ALA A 1 108 ? -17.758 3.169 10.343 1.00 90.00 108 ALA A C 1
ATOM 848 O O . ALA A 1 108 ? -18.440 3.830 9.557 1.00 90.00 108 ALA A O 1
ATOM 849 N N . THR A 1 109 ? -17.818 1.833 10.381 1.00 89.62 109 THR A N 1
ATOM 850 C CA . THR A 1 109 ? -18.586 1.042 9.412 1.00 89.62 109 THR A CA 1
ATOM 851 C C . THR A 1 109 ? -20.075 1.388 9.393 1.00 89.62 109 THR A C 1
ATOM 853 O O . THR A 1 109 ? -20.742 1.494 10.419 1.00 89.62 109 THR A O 1
ATOM 856 N N . THR A 1 110 ? -20.630 1.486 8.186 1.00 89.50 110 THR A N 1
ATOM 857 C CA . THR A 1 110 ? -22.074 1.667 7.951 1.00 89.50 110 THR A CA 1
ATOM 858 C C . THR A 1 110 ? -22.761 0.384 7.478 1.00 89.50 110 THR A C 1
ATOM 860 O O . THR A 1 110 ? -23.972 0.360 7.251 1.00 89.50 110 THR A O 1
ATOM 863 N N . SER A 1 111 ? -21.998 -0.701 7.314 1.00 89.12 111 SER A N 1
ATOM 864 C CA . SER A 1 111 ? -22.520 -1.977 6.833 1.00 89.12 111 SER A CA 1
ATOM 865 C C . SER A 1 111 ? -23.368 -2.664 7.900 1.00 89.12 111 SER A C 1
ATOM 867 O O . SER A 1 111 ? -22.986 -2.759 9.063 1.00 89.12 111 SER A O 1
ATOM 869 N N . SER A 1 112 ? -24.508 -3.216 7.485 1.00 92.12 112 SER A N 1
ATOM 870 C CA . SER A 1 112 ? -25.387 -4.011 8.349 1.00 92.12 112 SER A CA 1
ATOM 871 C C . SER A 1 112 ? -24.909 -5.455 8.545 1.00 92.12 112 SER A C 1
ATOM 873 O O . SER A 1 112 ? -25.558 -6.226 9.255 1.00 92.12 112 SER A O 1
ATOM 875 N N . ASN A 1 113 ? -23.796 -5.856 7.917 1.00 91.81 113 ASN A N 1
ATOM 876 C CA . ASN A 1 113 ? -23.235 -7.186 8.117 1.00 91.81 113 ASN A CA 1
ATOM 877 C C . ASN A 1 113 ? -22.761 -7.327 9.579 1.00 91.81 113 ASN A C 1
ATOM 879 O O . ASN A 1 113 ? -21.959 -6.510 10.032 1.00 91.81 113 ASN A O 1
ATOM 883 N N . PRO A 1 114 ? -23.173 -8.381 10.310 1.00 90.75 114 PRO A N 1
ATOM 884 C CA . PRO A 1 114 ? -22.814 -8.570 11.719 1.00 90.75 114 PRO A CA 1
ATOM 885 C C . PRO A 1 114 ? -21.306 -8.713 11.979 1.00 90.75 114 PRO A C 1
ATOM 887 O O . PRO A 1 114 ? -20.886 -8.694 13.132 1.00 90.75 114 PRO A O 1
ATOM 890 N N . LYS A 1 115 ? -20.493 -8.894 10.933 1.00 92.19 115 LYS A N 1
ATOM 891 C CA . LYS A 1 115 ? -19.030 -8.953 11.007 1.00 92.19 115 LYS A CA 1
ATOM 892 C C . LYS A 1 115 ? -18.332 -7.682 10.543 1.00 92.19 115 LYS A C 1
ATOM 894 O O . LYS A 1 115 ? -17.116 -7.619 10.645 1.00 92.19 115 LYS A O 1
ATOM 899 N N . ALA A 1 116 ? -19.048 -6.671 10.057 1.00 92.12 116 ALA A N 1
ATOM 900 C CA . ALA A 1 116 ? -18.412 -5.480 9.499 1.00 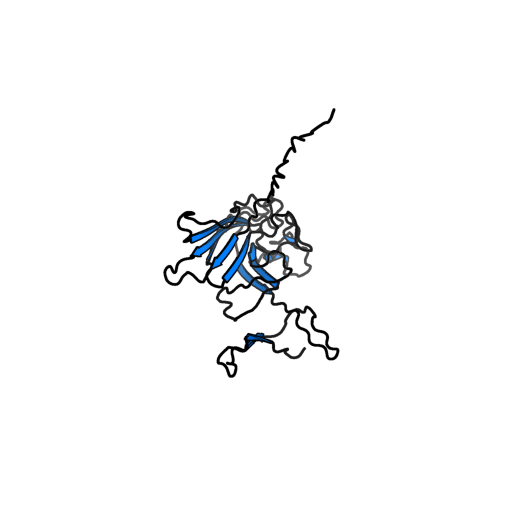92.12 116 ALA A CA 1
ATOM 901 C C . ALA A 1 116 ? -17.560 -4.722 10.528 1.00 92.12 116 ALA A C 1
ATOM 903 O O . ALA A 1 116 ? -16.472 -4.267 10.196 1.00 92.12 116 ALA A O 1
ATOM 904 N N . GLY A 1 117 ? -18.011 -4.662 11.785 1.00 95.12 117 GLY A N 1
ATOM 905 C CA . GLY A 1 117 ? -17.265 -4.031 12.877 1.00 95.12 117 GLY A CA 1
ATOM 906 C C . GLY A 1 117 ? -15.941 -4.726 13.229 1.00 95.12 117 GLY A C 1
ATOM 907 O O . GLY A 1 117 ? -15.105 -4.143 13.909 1.00 95.12 117 GLY A O 1
ATOM 908 N N . ASN A 1 118 ? -15.713 -5.953 12.743 1.00 96.19 118 ASN A N 1
ATOM 909 C CA . ASN A 1 118 ? -14.470 -6.695 12.957 1.00 96.19 118 ASN A CA 1
ATOM 910 C C . ASN A 1 118 ? -13.373 -6.382 11.928 1.00 96.19 118 ASN A C 1
ATOM 912 O O . ASN A 1 118 ? -12.255 -6.856 12.106 1.00 96.19 118 ASN A O 1
ATOM 916 N N . TYR A 1 119 ? -13.667 -5.657 10.845 1.00 95.06 119 TYR A N 1
ATOM 917 C CA . TYR A 1 119 ? -12.716 -5.433 9.751 1.00 95.06 119 TYR A CA 1
ATOM 918 C C . TYR A 1 119 ? -12.577 -3.953 9.438 1.00 95.06 119 TYR A C 1
ATOM 920 O O . TYR A 1 119 ? -13.586 -3.261 9.336 1.00 95.06 119 TYR A O 1
ATOM 928 N N . ALA A 1 120 ? -11.355 -3.486 9.203 1.00 94.38 120 ALA A N 1
ATOM 929 C CA . ALA A 1 120 ? -11.099 -2.150 8.671 1.00 94.38 120 ALA A CA 1
ATOM 930 C C . ALA A 1 120 ? -9.965 -2.181 7.639 1.00 94.38 120 ALA A C 1
ATOM 932 O O . ALA A 1 120 ? -9.012 -2.954 7.767 1.00 94.38 120 ALA A O 1
ATOM 933 N N . PHE A 1 121 ? -10.086 -1.335 6.614 1.00 93.25 121 PHE A N 1
ATOM 934 C CA . PHE A 1 121 ? -9.018 -1.099 5.646 1.00 93.25 121 PHE A CA 1
ATOM 935 C C . PHE A 1 121 ? -8.000 -0.117 6.225 1.00 93.25 121 PHE A C 1
ATOM 937 O O . PHE A 1 121 ? -8.384 0.868 6.851 1.00 93.25 121 PHE A O 1
ATOM 944 N N . GLY A 1 122 ? -6.721 -0.393 5.984 1.00 92.75 122 GLY A N 1
ATOM 945 C CA . GLY A 1 122 ? -5.577 0.463 6.258 1.00 92.75 122 GLY A CA 1
ATOM 946 C C . GLY A 1 122 ? -5.393 1.464 5.139 1.00 92.75 122 GLY A C 1
ATOM 947 O O . GLY A 1 122 ? -4.811 1.146 4.104 1.00 92.75 122 GLY A O 1
ATOM 948 N N . VAL A 1 123 ? -5.890 2.671 5.365 1.00 90.75 123 VAL A N 1
ATOM 949 C CA . VAL A 1 123 ? -5.868 3.773 4.408 1.00 90.75 123 VAL A CA 1
ATOM 950 C C . VAL A 1 123 ? -5.244 5.005 5.041 1.00 90.75 123 VAL A C 1
ATOM 952 O O . VAL A 1 123 ? -5.308 5.211 6.255 1.00 90.75 123 VAL A O 1
ATOM 955 N N . TRP A 1 124 ? -4.641 5.838 4.202 1.00 89.31 124 TRP A N 1
ATOM 956 C CA . TRP A 1 124 ? -4.188 7.161 4.601 1.00 89.31 124 TRP A CA 1
ATOM 957 C C . TRP A 1 124 ? -5.262 8.199 4.272 1.00 89.31 124 TRP A C 1
ATOM 959 O O . TRP A 1 124 ? -5.727 8.278 3.132 1.00 89.31 124 TRP A O 1
ATOM 969 N N . THR A 1 125 ? -5.609 9.017 5.264 1.00 83.56 125 THR A N 1
ATOM 970 C CA . THR A 1 125 ? -6.341 10.274 5.089 1.00 83.56 125 THR A CA 1
ATOM 971 C C . THR A 1 125 ? -5.494 11.414 5.664 1.00 83.56 125 THR A C 1
ATOM 973 O O . THR A 1 125 ? -4.671 11.186 6.558 1.00 83.56 125 THR A O 1
ATOM 976 N N . PRO A 1 126 ? -5.698 12.666 5.219 1.00 81.00 126 PRO A N 1
ATOM 977 C CA . PRO A 1 126 ? -5.014 13.813 5.814 1.00 81.00 126 PRO A CA 1
ATOM 978 C C . PRO A 1 126 ? -5.284 14.002 7.318 1.00 81.00 126 PRO A C 1
ATOM 980 O O . PRO A 1 126 ? -4.456 14.609 7.994 1.00 81.00 126 PRO A O 1
ATOM 983 N N . GLY A 1 127 ? -6.417 13.502 7.834 1.00 83.44 127 GLY A N 1
ATOM 984 C CA . GLY A 1 127 ? -6.785 13.585 9.254 1.00 83.44 127 GLY A CA 1
ATOM 985 C C . GLY A 1 127 ? -5.870 12.750 10.150 1.00 83.44 127 GLY A C 1
ATOM 986 O O . GLY A 1 127 ? -5.366 13.260 11.147 1.00 83.44 127 GLY A O 1
ATOM 987 N N . VAL A 1 128 ? -5.545 11.525 9.724 1.00 86.56 128 VAL A N 1
ATOM 988 C CA . VAL A 1 128 ? -4.670 10.590 10.461 1.00 86.56 128 VAL A CA 1
ATOM 989 C C . VAL A 1 128 ? -3.248 11.141 10.641 1.00 86.56 128 VAL A C 1
ATOM 991 O O . VAL A 1 128 ? -2.560 10.849 11.624 1.00 86.56 128 VAL A O 1
ATOM 994 N N . GLY A 1 129 ? -2.773 11.941 9.684 1.00 85.69 129 GLY A N 1
ATOM 995 C CA . GLY A 1 129 ? -1.486 12.617 9.777 1.00 85.69 129 GLY A CA 1
ATOM 996 C C . GLY A 1 129 ? -0.844 12.918 8.429 1.00 85.69 129 GLY A C 1
ATOM 997 O O . GLY A 1 129 ? -1.325 12.535 7.361 1.00 85.69 129 GLY A O 1
ATOM 998 N N . ALA A 1 130 ? 0.293 13.610 8.487 1.00 84.12 130 ALA A N 1
ATOM 999 C CA . ALA A 1 130 ? 1.056 13.956 7.297 1.00 84.12 130 ALA A CA 1
ATOM 1000 C C . ALA A 1 130 ? 1.741 12.719 6.695 1.00 84.12 130 ALA A C 1
ATOM 1002 O O . ALA A 1 130 ? 2.403 11.956 7.400 1.00 84.12 130 ALA A O 1
ATOM 1003 N N . ALA A 1 131 ? 1.615 12.570 5.379 1.00 86.25 131 ALA A N 1
ATOM 1004 C CA . ALA A 1 131 ? 2.446 11.679 4.587 1.00 86.25 131 ALA A CA 1
ATOM 1005 C C . ALA A 1 131 ? 3.681 12.428 4.065 1.00 86.25 131 ALA A C 1
ATOM 1007 O O . ALA A 1 131 ? 3.620 13.624 3.775 1.00 86.25 131 ALA A O 1
ATOM 1008 N N . THR A 1 132 ? 4.780 11.700 3.896 1.00 88.62 132 THR A N 1
ATOM 1009 C CA . THR A 1 132 ? 5.984 12.178 3.209 1.00 88.62 132 THR A CA 1
ATOM 1010 C C . THR A 1 132 ? 6.216 11.260 2.028 1.00 88.62 132 THR A C 1
ATOM 1012 O O . THR A 1 132 ? 6.591 10.112 2.232 1.00 88.62 132 THR A O 1
ATOM 1015 N N . ILE A 1 133 ? 5.966 11.730 0.813 1.00 87.00 133 ILE A N 1
ATOM 1016 C CA . ILE A 1 133 ? 6.099 10.928 -0.403 1.00 87.00 133 ILE A CA 1
ATOM 1017 C C . ILE A 1 133 ? 6.907 11.720 -1.424 1.00 87.00 133 ILE A C 1
ATOM 1019 O O . ILE A 1 133 ? 6.751 12.940 -1.530 1.00 87.00 133 ILE A O 1
ATOM 1023 N N . ASP A 1 134 ? 7.775 11.030 -2.156 1.00 89.19 134 ASP A N 1
ATOM 1024 C CA . ASP A 1 134 ? 8.500 11.613 -3.274 1.00 89.19 134 ASP A CA 1
ATOM 1025 C C . ASP A 1 134 ? 7.558 12.229 -4.317 1.00 89.19 134 ASP A C 1
ATOM 1027 O O . ASP A 1 134 ? 6.473 11.737 -4.615 1.00 89.19 134 ASP A O 1
ATOM 1031 N N . ALA A 1 135 ? 8.020 13.306 -4.941 1.00 83.81 135 ALA A N 1
ATOM 1032 C CA . ALA A 1 135 ? 7.285 13.994 -5.998 1.00 83.81 135 ALA A CA 1
ATOM 1033 C C . ALA A 1 135 ? 7.281 13.256 -7.348 1.00 83.81 135 ALA A C 1
ATOM 1035 O O . ALA A 1 135 ? 6.636 13.742 -8.268 1.00 83.81 135 ALA A O 1
ATOM 1036 N N . ALA A 1 136 ? 8.101 12.213 -7.506 1.00 85.81 136 ALA A N 1
ATOM 1037 C CA . ALA A 1 136 ? 8.160 11.301 -8.648 1.00 85.81 136 ALA A CA 1
ATOM 1038 C C . ALA A 1 136 ? 9.241 10.234 -8.396 1.00 85.81 136 ALA A C 1
ATOM 1040 O O . ALA A 1 136 ? 10.157 10.439 -7.590 1.00 85.81 136 ALA A O 1
ATOM 1041 N N . ALA A 1 137 ? 9.204 9.140 -9.161 1.00 89.12 137 ALA A N 1
ATOM 1042 C CA . ALA A 1 137 ? 10.357 8.250 -9.270 1.00 89.12 137 ALA A CA 1
ATOM 1043 C C . ALA A 1 137 ? 11.574 9.006 -9.832 1.00 89.12 137 ALA A C 1
ATOM 1045 O O . ALA A 1 137 ? 11.465 9.771 -10.795 1.00 89.12 137 ALA A O 1
ATOM 1046 N N . HIS A 1 138 ? 12.750 8.783 -9.251 1.00 89.88 138 HIS A N 1
ATOM 1047 C CA . HIS A 1 138 ? 13.965 9.507 -9.610 1.00 89.88 138 HIS A CA 1
ATOM 1048 C C . HIS A 1 138 ? 15.194 8.598 -9.621 1.00 89.88 1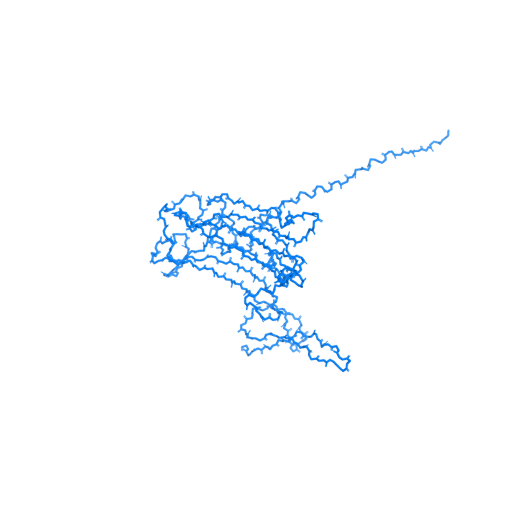38 HIS A C 1
ATOM 1050 O O . HIS A 1 138 ? 15.276 7.596 -8.915 1.00 89.88 138 HIS A O 1
ATOM 1056 N N . TYR A 1 139 ? 16.182 8.948 -10.446 1.00 90.19 139 TYR A N 1
ATOM 1057 C CA . TYR A 1 139 ? 17.453 8.229 -10.480 1.00 90.19 139 TYR A CA 1
ATOM 1058 C C . TYR A 1 139 ? 18.293 8.564 -9.247 1.00 90.19 139 TYR A C 1
ATOM 1060 O O . TYR A 1 139 ? 18.566 9.737 -8.999 1.00 90.19 139 TYR A O 1
ATOM 1068 N N . VAL A 1 140 ? 18.785 7.540 -8.543 1.00 91.00 140 VAL A N 1
ATOM 1069 C CA . VAL A 1 140 ? 19.682 7.713 -7.381 1.00 91.00 140 VAL A CA 1
ATOM 1070 C C . VAL A 1 140 ? 20.971 8.437 -7.779 1.00 91.00 140 VAL A C 1
ATOM 1072 O O . VAL A 1 140 ? 21.451 9.316 -7.071 1.00 91.00 140 VAL A O 1
ATOM 1075 N N . ASP A 1 141 ? 21.522 8.084 -8.943 1.00 89.31 141 ASP A N 1
ATOM 1076 C CA . ASP A 1 141 ? 22.608 8.819 -9.595 1.00 89.31 141 ASP A CA 1
ATOM 1077 C C . ASP A 1 141 ? 22.111 9.317 -10.964 1.00 89.31 141 ASP A C 1
ATOM 1079 O O . ASP A 1 141 ? 22.084 8.536 -11.927 1.00 89.31 141 ASP A O 1
ATOM 1083 N N . PRO A 1 142 ? 21.724 10.603 -11.080 1.00 86.69 142 PRO A N 1
ATOM 1084 C CA . PRO A 1 142 ? 21.198 11.180 -12.319 1.00 86.69 142 PRO A CA 1
ATOM 1085 C C . PRO A 1 142 ? 22.157 11.113 -13.513 1.00 86.69 142 PRO A C 1
ATOM 1087 O O . PRO A 1 142 ? 21.706 11.168 -14.661 1.00 86.69 142 PRO A O 1
ATOM 1090 N N . ASN A 1 143 ? 23.465 10.989 -13.260 1.00 88.31 143 ASN A N 1
ATOM 1091 C CA . ASN A 1 143 ? 24.484 10.934 -14.308 1.00 88.31 143 ASN A CA 1
ATOM 1092 C C . ASN A 1 143 ? 24.651 9.523 -14.875 1.00 88.31 143 ASN A C 1
ATOM 1094 O O . ASN A 1 143 ? 25.000 9.373 -16.043 1.00 88.31 143 ASN A O 1
ATOM 1098 N N . LYS A 1 144 ? 24.415 8.491 -14.056 1.00 85.12 144 LYS A N 1
ATOM 1099 C CA . LYS A 1 144 ? 24.549 7.085 -14.467 1.00 85.12 144 LYS A CA 1
ATOM 1100 C C . LYS A 1 144 ? 23.228 6.475 -14.907 1.00 85.12 144 LYS A C 1
ATOM 1102 O O . LYS A 1 144 ? 23.207 5.693 -15.846 1.00 85.12 144 LYS A O 1
ATOM 1107 N N . ARG A 1 145 ? 22.125 6.837 -14.247 1.00 82.38 145 ARG A N 1
ATOM 1108 C CA . ARG A 1 145 ? 20.774 6.331 -14.539 1.00 82.38 145 ARG A CA 1
ATOM 1109 C C . ARG A 1 145 ? 20.634 4.805 -14.452 1.00 82.38 145 ARG A C 1
ATOM 1111 O O . ARG A 1 145 ? 19.870 4.208 -15.201 1.00 82.38 145 ARG A O 1
ATOM 1118 N N . HIS A 1 146 ? 21.376 4.172 -13.542 1.00 86.00 146 HIS A N 1
ATOM 1119 C CA . HIS A 1 146 ? 21.378 2.710 -13.367 1.00 86.00 146 HIS A CA 1
ATOM 1120 C C . HIS A 1 146 ? 20.287 2.192 -12.423 1.00 86.00 146 HIS A C 1
ATOM 1122 O O . HIS A 1 146 ? 19.969 1.008 -12.449 1.00 86.00 146 HIS A O 1
ATOM 1128 N N . HIS A 1 147 ? 19.778 3.064 -11.554 1.00 88.69 147 HIS A N 1
ATOM 1129 C CA . HIS A 1 147 ? 18.887 2.717 -10.457 1.00 88.69 147 HIS A CA 1
ATOM 1130 C C . HIS A 1 147 ? 17.903 3.867 -10.234 1.00 88.69 147 HIS A C 1
ATOM 1132 O O . HIS A 1 147 ? 18.337 5.006 -10.020 1.00 88.69 147 HIS A O 1
ATOM 1138 N N . MET A 1 148 ? 16.611 3.566 -10.317 1.00 90.12 148 MET A N 1
ATOM 1139 C CA . MET A 1 148 ? 15.523 4.471 -9.962 1.00 90.12 148 MET A CA 1
ATOM 1140 C C . MET A 1 148 ? 14.892 4.048 -8.644 1.00 90.12 148 MET A C 1
ATOM 1142 O O . MET A 1 148 ? 14.734 2.853 -8.395 1.00 90.12 148 MET A O 1
ATOM 1146 N N . VAL A 1 149 ? 14.493 5.037 -7.848 1.00 93.19 149 VAL A N 1
ATOM 1147 C CA . VAL A 1 149 ? 13.758 4.852 -6.598 1.00 93.19 149 VAL A CA 1
ATOM 1148 C C . VAL A 1 149 ? 12.531 5.755 -6.547 1.00 93.19 149 VAL A C 1
ATOM 1150 O O . VAL A 1 149 ? 12.504 6.824 -7.156 1.00 93.19 149 VAL A O 1
ATOM 1153 N N . TYR A 1 150 ? 11.520 5.307 -5.814 1.00 93.00 150 TYR A N 1
ATOM 1154 C CA . TYR A 1 150 ? 10.351 6.081 -5.413 1.00 93.00 150 TYR A CA 1
ATOM 1155 C C . TYR A 1 150 ? 10.000 5.656 -3.992 1.00 93.00 150 TYR A C 1
ATOM 1157 O O . TYR A 1 150 ? 9.685 4.486 -3.761 1.00 93.00 150 TYR A O 1
ATOM 1165 N N . GLU A 1 151 ? 10.123 6.560 -3.030 1.00 93.56 151 GLU A N 1
ATOM 1166 C CA . GLU A 1 151 ? 9.954 6.235 -1.618 1.00 93.56 151 GLU A CA 1
ATOM 1167 C C . GLU A 1 151 ? 9.023 7.198 -0.889 1.00 93.56 151 GLU A C 1
ATOM 1169 O O . GLU A 1 151 ? 8.692 8.297 -1.340 1.00 93.56 151 GLU A O 1
ATOM 1174 N N . GLY A 1 152 ? 8.556 6.738 0.265 1.00 91.06 152 GLY A N 1
ATOM 1175 C CA . GLY A 1 152 ? 7.690 7.536 1.101 1.00 91.06 152 GLY A CA 1
ATOM 1176 C C . GLY A 1 152 ? 7.280 6.840 2.383 1.00 91.06 152 GLY A C 1
ATOM 1177 O O . GLY A 1 152 ? 7.690 5.723 2.708 1.00 91.06 152 GLY A O 1
ATOM 1178 N N . THR A 1 153 ? 6.492 7.550 3.174 1.00 91.69 153 THR A N 1
ATOM 1179 C CA . THR A 1 153 ? 5.939 7.100 4.441 1.00 91.69 153 THR A CA 1
ATOM 1180 C C . THR A 1 153 ? 4.547 7.687 4.615 1.00 91.69 153 THR A C 1
ATOM 1182 O O . THR A 1 153 ? 4.364 8.901 4.526 1.00 91.69 153 THR A O 1
ATOM 1185 N N . THR A 1 154 ? 3.574 6.825 4.891 1.00 89.38 154 THR A N 1
ATOM 1186 C CA . THR A 1 154 ? 2.171 7.187 5.098 1.00 89.38 154 THR A CA 1
ATOM 1187 C C . THR A 1 154 ? 1.674 6.589 6.416 1.00 89.38 154 THR A C 1
ATOM 1189 O O . THR A 1 154 ? 1.783 5.369 6.602 1.00 89.38 154 THR A O 1
ATOM 1192 N N . PRO A 1 155 ? 1.120 7.390 7.342 1.00 91.94 155 PRO A N 1
ATOM 1193 C CA . PRO A 1 155 ? 0.374 6.839 8.465 1.00 91.94 155 PRO A CA 1
ATOM 1194 C C . PRO A 1 155 ? -0.967 6.276 7.966 1.00 91.94 155 PRO A C 1
ATOM 1196 O O . PRO A 1 155 ? -1.513 6.761 6.976 1.00 91.94 155 PRO A O 1
ATOM 1199 N N . THR A 1 156 ? -1.498 5.254 8.634 1.00 93.31 156 THR A N 1
ATOM 1200 C CA . THR A 1 156 ? -2.813 4.676 8.312 1.00 93.31 156 THR A CA 1
ATOM 1201 C C . THR A 1 156 ? -3.754 4.767 9.505 1.00 93.31 156 THR A C 1
ATOM 1203 O O . THR A 1 156 ? -3.309 4.756 10.654 1.00 93.31 156 THR A O 1
ATOM 1206 N N . ASN A 1 157 ? -5.052 4.822 9.221 1.00 93.81 157 ASN A N 1
ATOM 1207 C CA . ASN A 1 157 ? -6.151 4.803 10.195 1.00 93.81 157 ASN A CA 1
ATOM 1208 C C . ASN A 1 157 ? -6.091 3.596 11.165 1.00 93.81 157 ASN A C 1
ATOM 1210 O O . ASN A 1 157 ? -6.535 3.679 12.305 1.00 93.81 157 ASN A O 1
ATOM 1214 N N . LEU A 1 158 ? -5.462 2.483 10.768 1.00 95.56 158 LEU A N 1
ATOM 1215 C CA . LEU A 1 158 ? -5.242 1.308 11.631 1.00 95.56 158 LEU A CA 1
ATOM 1216 C C . LEU A 1 158 ? -4.170 1.514 12.718 1.00 95.56 158 LEU A C 1
ATOM 1218 O O . LEU A 1 158 ? -3.940 0.636 13.553 1.00 95.56 158 LEU A O 1
ATOM 1222 N N . GLY A 1 159 ? -3.462 2.644 12.700 1.00 94.31 159 GLY A N 1
ATOM 1223 C CA . GLY A 1 159 ? -2.300 2.869 13.554 1.00 94.31 159 GLY A CA 1
ATOM 1224 C C . GLY A 1 159 ? -1.041 2.166 13.064 1.00 94.31 159 GLY A C 1
ATOM 1225 O O . GLY A 1 159 ? -0.114 1.956 13.849 1.00 94.31 159 GLY A O 1
ATOM 1226 N N . VAL A 1 160 ? -0.973 1.827 11.776 1.00 95.69 160 VAL A N 1
ATOM 1227 C CA . VAL A 1 160 ? 0.229 1.293 11.127 1.00 95.69 160 VAL A CA 1
ATOM 1228 C C . VAL A 1 160 ? 0.871 2.387 10.281 1.00 95.69 160 VAL A C 1
ATOM 1230 O O . VAL A 1 160 ? 0.266 2.887 9.335 1.00 95.69 160 VAL A O 1
ATOM 1233 N N . THR A 1 161 ? 2.116 2.744 10.582 1.00 95.06 161 THR A N 1
ATOM 1234 C CA . THR A 1 161 ? 2.924 3.560 9.671 1.00 95.06 161 THR A CA 1
ATOM 1235 C C . THR A 1 161 ? 3.509 2.652 8.603 1.00 95.06 161 THR A C 1
ATOM 1237 O O . THR A 1 161 ? 4.232 1.706 8.920 1.00 95.06 161 THR A O 1
ATOM 1240 N N . THR A 1 162 ? 3.206 2.959 7.345 1.00 94.25 162 THR A N 1
ATOM 1241 C CA . THR A 1 162 ? 3.744 2.253 6.183 1.00 94.25 162 THR A CA 1
ATOM 1242 C C . THR A 1 162 ? 4.856 3.085 5.586 1.00 94.25 162 THR A C 1
ATOM 1244 O O . THR A 1 162 ? 4.610 4.177 5.079 1.00 94.25 162 THR A O 1
ATOM 1247 N N . LYS A 1 163 ? 6.079 2.572 5.630 1.00 95.31 163 LYS A N 1
ATOM 1248 C CA . LYS A 1 163 ? 7.188 3.095 4.842 1.00 95.31 163 LYS A CA 1
ATOM 1249 C C . LYS A 1 163 ? 7.365 2.206 3.628 1.00 95.31 163 LYS A C 1
ATOM 1251 O O . LYS A 1 163 ? 7.346 0.983 3.747 1.00 95.31 163 LYS A O 1
ATOM 1256 N N . PHE A 1 164 ? 7.537 2.823 2.473 1.00 92.88 164 PHE A N 1
ATOM 1257 C CA . PHE A 1 164 ? 7.661 2.101 1.226 1.00 92.88 164 PHE A CA 1
ATOM 1258 C C . PHE A 1 164 ? 8.869 2.552 0.436 1.00 92.88 164 PHE A C 1
ATOM 1260 O O . PHE A 1 164 ? 9.321 3.697 0.538 1.00 92.88 164 PHE A O 1
ATOM 1267 N N . ARG A 1 165 ? 9.342 1.641 -0.402 1.00 94.06 165 ARG A N 1
ATOM 1268 C CA . ARG A 1 165 ? 10.306 1.945 -1.441 1.00 94.06 165 ARG A CA 1
ATOM 1269 C C . ARG A 1 165 ? 10.032 1.075 -2.650 1.00 94.06 165 ARG A C 1
ATOM 1271 O O . ARG A 1 165 ? 9.904 -0.138 -2.532 1.00 94.06 165 ARG A O 1
ATOM 1278 N N . LEU A 1 166 ? 9.974 1.707 -3.808 1.00 92.12 166 LEU A N 1
ATOM 1279 C CA . LEU A 1 166 ? 9.971 1.030 -5.089 1.00 92.12 166 LEU A CA 1
ATOM 1280 C C . LEU A 1 166 ? 11.313 1.235 -5.765 1.00 92.12 166 LEU A C 1
ATOM 1282 O O . LEU A 1 166 ? 11.836 2.350 -5.752 1.00 92.12 166 LEU A O 1
ATOM 1286 N N . GLN A 1 167 ? 11.874 0.160 -6.313 1.00 90.12 167 GLN A N 1
ATOM 1287 C CA . GLN A 1 167 ? 13.202 0.168 -6.923 1.00 90.12 167 GLN A CA 1
ATOM 1288 C C . GLN A 1 167 ? 13.203 -0.552 -8.266 1.00 90.12 167 GLN A C 1
ATOM 1290 O O . GLN A 1 167 ? 12.539 -1.575 -8.448 1.00 90.12 167 GLN A O 1
ATOM 1295 N N . GLN A 1 168 ? 14.000 -0.024 -9.191 1.00 86.44 168 GLN A N 1
ATOM 1296 C CA . GLN A 1 168 ? 14.189 -0.579 -10.525 1.00 86.44 168 GLN A CA 1
ATOM 1297 C C . GLN A 1 168 ? 15.622 -0.351 -11.002 1.00 86.44 168 GLN A C 1
ATOM 1299 O O . GLN A 1 168 ? 16.170 0.744 -10.850 1.00 86.44 168 GLN A O 1
ATOM 1304 N N . TRP A 1 169 ? 16.211 -1.365 -11.636 1.00 83.62 169 TRP A N 1
ATOM 1305 C CA . TRP A 1 169 ? 17.538 -1.275 -12.243 1.00 83.62 169 TRP A CA 1
ATOM 1306 C C . TRP A 1 169 ? 17.445 -1.323 -13.764 1.00 83.62 169 TRP A C 1
ATOM 1308 O O . TRP A 1 169 ? 16.748 -2.159 -14.334 1.00 83.62 169 TRP A O 1
ATOM 1318 N N . THR A 1 170 ? 18.144 -0.408 -14.436 1.00 73.44 170 THR A N 1
ATOM 1319 C CA . THR A 1 170 ? 18.162 -0.325 -15.910 1.00 73.44 170 THR A CA 1
ATOM 1320 C C . THR A 1 170 ? 19.271 -1.177 -16.519 1.00 73.44 170 THR A C 1
ATOM 1322 O O . THR A 1 170 ? 19.163 -1.628 -17.656 1.00 73.44 170 THR A O 1
ATOM 1325 N N . LEU A 1 171 ? 20.345 -1.417 -15.764 1.00 72.00 171 LEU A N 1
ATOM 1326 C CA . LEU A 1 171 ? 21.397 -2.356 -16.132 1.00 72.00 171 LEU A CA 1
ATOM 1327 C C . LEU A 1 171 ? 21.133 -3.704 -15.480 1.00 72.00 171 LEU A C 1
ATOM 1329 O O . LEU A 1 171 ? 20.662 -3.759 -14.345 1.00 72.00 171 LEU A O 1
ATOM 1333 N N . ASN A 1 172 ? 21.505 -4.782 -16.175 1.00 68.50 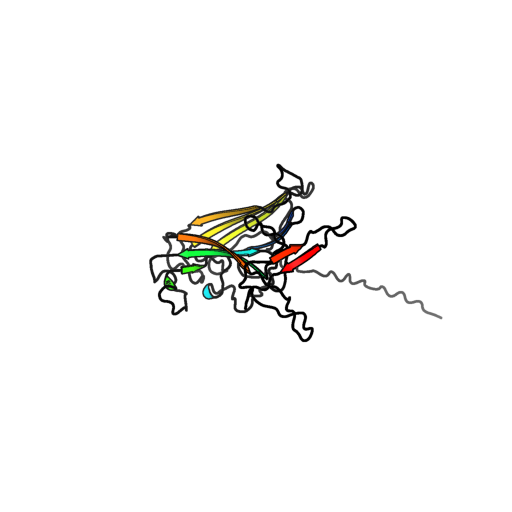172 ASN A N 1
ATOM 1334 C CA . ASN A 1 172 ? 21.500 -6.128 -15.614 1.00 68.50 172 ASN A CA 1
ATOM 1335 C C . ASN A 1 172 ? 22.445 -6.183 -14.402 1.00 68.50 172 ASN A C 1
ATOM 1337 O O . ASN A 1 172 ? 23.655 -6.374 -14.522 1.00 68.50 172 ASN A O 1
ATOM 1341 N N . HIS A 1 173 ? 21.867 -5.972 -13.225 1.00 61.31 173 HIS A N 1
ATOM 1342 C CA . HIS A 1 173 ? 22.504 -6.151 -11.939 1.00 61.31 173 HIS A CA 1
ATOM 1343 C C . HIS A 1 173 ? 21.994 -7.477 -11.386 1.00 61.31 173 HIS A C 1
ATOM 1345 O O . HIS A 1 173 ? 20.838 -7.552 -11.014 1.00 61.31 173 HIS A O 1
ATOM 1351 N N . ALA A 1 174 ? 22.798 -8.542 -11.392 1.00 62.97 174 ALA A N 1
ATOM 1352 C CA . ALA A 1 174 ? 22.384 -9.862 -10.889 1.00 62.97 174 ALA A CA 1
ATOM 1353 C C . ALA A 1 174 ? 21.091 -10.448 -11.524 1.00 62.97 174 ALA A C 1
ATOM 1355 O O . ALA A 1 174 ? 20.333 -11.142 -10.853 1.00 62.97 174 ALA A O 1
ATOM 1356 N N . ASN A 1 175 ? 20.848 -10.200 -12.817 1.00 61.66 175 ASN A N 1
ATOM 1357 C CA . ASN A 1 175 ? 19.618 -10.525 -13.564 1.00 61.66 175 ASN A CA 1
ATOM 1358 C C . ASN A 1 175 ? 18.369 -9.760 -13.095 1.00 61.66 175 ASN A C 1
ATOM 1360 O O . ASN A 1 175 ? 17.250 -10.219 -13.302 1.00 61.66 175 ASN A O 1
ATOM 1364 N N . MET A 1 176 ? 18.563 -8.589 -12.478 1.00 63.28 176 MET A N 1
ATOM 1365 C CA . MET A 1 176 ? 17.504 -7.776 -11.870 1.00 63.28 176 MET A CA 1
ATOM 1366 C C . MET A 1 176 ? 17.020 -6.593 -12.724 1.00 63.28 176 MET A C 1
ATOM 1368 O O . MET A 1 176 ? 16.508 -5.612 -12.195 1.00 63.28 176 MET A O 1
ATOM 1372 N N . ASN A 1 177 ? 17.202 -6.644 -14.046 1.00 67.31 177 ASN A N 1
ATOM 1373 C CA . ASN A 1 177 ? 16.843 -5.542 -14.952 1.00 67.31 177 ASN A CA 1
ATOM 1374 C C . ASN A 1 177 ? 15.440 -5.630 -15.566 1.00 67.31 177 ASN A C 1
ATOM 1376 O O . ASN A 1 177 ? 15.098 -4.785 -16.391 1.00 67.31 177 ASN A O 1
ATOM 1380 N N . ASP A 1 178 ? 14.665 -6.649 -15.203 1.00 70.50 178 ASP A N 1
ATOM 1381 C CA . ASP A 1 178 ? 13.343 -6.936 -15.776 1.00 70.50 178 ASP A CA 1
ATOM 1382 C C . ASP A 1 178 ? 12.283 -7.120 -14.681 1.00 70.50 178 ASP A C 1
ATOM 1384 O O . ASP A 1 178 ? 11.417 -7.986 -14.737 1.00 70.50 178 ASP A O 1
ATOM 1388 N N . PHE A 1 179 ? 12.413 -6.355 -13.597 1.00 74.44 179 PHE A N 1
ATOM 1389 C CA . PHE A 1 179 ? 11.409 -6.291 -12.544 1.00 74.44 179 PHE A CA 1
ATOM 1390 C C . PHE A 1 179 ? 11.468 -4.974 -11.780 1.00 74.44 179 PHE A C 1
ATOM 1392 O O . PHE A 1 179 ? 12.473 -4.257 -11.781 1.00 74.44 179 PHE A O 1
ATOM 1399 N N . ILE A 1 180 ? 10.371 -4.695 -11.086 1.00 80.75 180 ILE A N 1
ATOM 1400 C CA . ILE A 1 180 ? 10.237 -3.606 -10.126 1.00 80.75 180 ILE A CA 1
ATOM 1401 C C . ILE A 1 180 ? 10.041 -4.256 -8.757 1.00 80.75 180 ILE A C 1
ATOM 1403 O O . ILE A 1 180 ? 9.184 -5.126 -8.600 1.00 80.75 180 ILE A O 1
ATOM 1407 N N . ILE A 1 181 ? 10.848 -3.865 -7.773 1.00 85.06 181 ILE A N 1
ATOM 1408 C CA . ILE A 1 181 ? 10.698 -4.345 -6.396 1.00 85.06 181 ILE A CA 1
ATOM 1409 C C . ILE A 1 181 ? 9.838 -3.354 -5.628 1.00 85.06 181 ILE A C 1
ATOM 1411 O O . ILE A 1 181 ? 10.117 -2.158 -5.655 1.00 85.06 181 ILE A O 1
ATOM 1415 N N . MET A 1 182 ? 8.846 -3.864 -4.902 1.00 88.31 182 MET A N 1
ATOM 1416 C CA . MET A 1 182 ? 8.116 -3.123 -3.879 1.00 88.31 182 MET A CA 1
ATOM 1417 C C . MET A 1 182 ? 8.546 -3.605 -2.493 1.00 88.31 182 MET A C 1
ATOM 1419 O O . MET A 1 182 ? 8.360 -4.768 -2.138 1.00 88.31 182 MET A O 1
ATOM 1423 N N . GLU A 1 183 ? 9.103 -2.697 -1.704 1.00 92.88 183 GLU A N 1
ATOM 1424 C CA . GLU A 1 183 ? 9.484 -2.914 -0.313 1.00 92.88 183 GLU A CA 1
ATOM 1425 C C . GLU A 1 183 ? 8.517 -2.176 0.603 1.00 92.88 183 GLU A C 1
ATOM 1427 O O . GLU A 1 183 ? 8.232 -0.995 0.391 1.00 92.88 183 GLU A O 1
ATOM 1432 N N . LEU A 1 184 ? 8.047 -2.867 1.641 1.00 93.31 184 LEU A N 1
ATOM 1433 C CA . LEU A 1 184 ? 7.169 -2.314 2.665 1.00 93.31 184 LEU A CA 1
ATOM 1434 C C . LEU A 1 184 ? 7.751 -2.601 4.048 1.00 93.31 184 LEU A C 1
ATOM 1436 O O . LEU A 1 184 ? 8.049 -3.745 4.388 1.00 93.31 184 LEU A O 1
ATOM 1440 N N . GLU A 1 185 ? 7.863 -1.558 4.859 1.00 96.50 185 GLU A N 1
ATOM 1441 C CA . GLU A 1 185 ? 8.159 -1.627 6.285 1.00 96.50 185 GLU A CA 1
ATOM 1442 C C . GLU A 1 185 ? 6.919 -1.140 7.043 1.00 96.50 185 GLU A C 1
ATOM 1444 O O . GLU A 1 185 ? 6.477 0.000 6.879 1.00 96.50 185 GLU A O 1
ATOM 1449 N N . LEU A 1 186 ? 6.333 -2.025 7.851 1.00 96.25 186 LEU A N 1
ATOM 1450 C CA . LEU A 1 186 ? 5.092 -1.773 8.581 1.00 96.25 186 LEU A CA 1
ATOM 1451 C C . LEU A 1 186 ? 5.391 -1.642 10.073 1.00 96.25 186 LEU A C 1
ATOM 1453 O O . LEU A 1 186 ? 5.847 -2.596 10.705 1.00 96.25 186 LEU A O 1
ATOM 1457 N N . THR A 1 187 ? 5.109 -0.475 10.648 1.00 96.88 187 THR A N 1
ATOM 1458 C CA . THR A 1 187 ? 5.339 -0.200 12.073 1.00 96.88 187 THR A CA 1
ATOM 1459 C C . THR A 1 187 ? 4.016 0.040 12.787 1.00 96.88 187 THR A C 1
ATOM 1461 O O . THR A 1 187 ? 3.318 1.005 12.485 1.00 96.88 187 THR A O 1
ATOM 1464 N N . ASN A 1 188 ? 3.680 -0.799 13.772 1.00 96.69 188 ASN A N 1
ATOM 1465 C CA . ASN A 1 188 ? 2.544 -0.538 14.657 1.00 96.69 188 ASN A CA 1
ATOM 1466 C C . ASN A 1 188 ? 2.880 0.621 15.611 1.00 96.69 188 ASN A C 1
ATOM 1468 O O . ASN A 1 188 ? 3.828 0.536 16.390 1.00 96.69 188 ASN A O 1
ATOM 1472 N N . THR A 1 189 ? 2.083 1.682 15.563 1.00 95.06 189 THR A N 1
ATOM 1473 C CA . THR A 1 189 ? 2.213 2.876 16.411 1.00 95.06 189 THR A CA 1
ATOM 1474 C C . THR A 1 189 ? 1.313 2.840 17.646 1.00 95.06 189 THR A C 1
ATOM 1476 O O . THR A 1 189 ? 1.473 3.669 18.539 1.00 95.06 189 THR A O 1
ATOM 1479 N N . GLY A 1 190 ? 0.345 1.920 17.693 1.00 93.38 190 GLY A N 1
ATOM 1480 C CA . GLY A 1 190 ? -0.688 1.849 18.726 1.00 93.38 190 GLY A CA 1
ATOM 1481 C C . GLY A 1 190 ? -1.813 2.882 18.590 1.00 93.38 190 GLY A C 1
ATOM 1482 O O . GLY A 1 190 ? -2.791 2.799 19.327 1.00 93.38 190 GLY A O 1
ATOM 1483 N N . ARG A 1 191 ? -1.720 3.836 17.656 1.00 95.06 191 ARG A N 1
ATOM 1484 C CA . ARG A 1 191 ? -2.706 4.914 17.479 1.00 95.06 191 ARG A CA 1
ATOM 1485 C C . ARG A 1 191 ? -3.772 4.533 16.454 1.00 95.06 191 ARG A C 1
ATOM 1487 O O . ARG A 1 191 ? -3.606 4.824 15.279 1.00 95.06 191 ARG A O 1
ATOM 1494 N N . LEU A 1 192 ? -4.833 3.873 16.905 1.00 95.56 192 LEU A N 1
ATOM 1495 C CA . LEU A 1 192 ? -5.995 3.561 16.073 1.00 95.56 192 LEU A CA 1
ATOM 1496 C C . LEU A 1 192 ? -6.863 4.811 15.927 1.00 95.56 192 LEU A C 1
ATOM 1498 O O . LEU A 1 192 ? -7.251 5.371 16.947 1.00 95.56 192 LEU A O 1
ATOM 1502 N N . ASP A 1 193 ? -7.13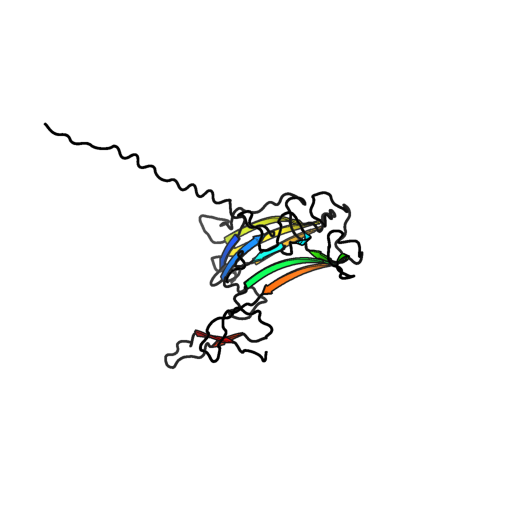4 5.202 14.690 1.00 95.06 193 ASP A N 1
ATOM 1503 C CA . ASP A 1 193 ? -7.968 6.336 14.279 1.00 95.06 193 ASP A CA 1
ATOM 1504 C C . ASP A 1 193 ? -8.835 5.845 13.114 1.00 95.06 193 ASP A C 1
ATOM 1506 O O . ASP A 1 193 ? -8.520 6.097 11.955 1.00 95.06 193 ASP A O 1
ATOM 1510 N N . VAL A 1 194 ? -9.810 4.978 13.401 1.00 94.75 194 VAL A N 1
ATOM 1511 C CA . VAL A 1 194 ? -10.455 4.107 12.401 1.00 94.75 194 VAL A CA 1
ATOM 1512 C C . VAL A 1 194 ? -11.275 4.904 11.384 1.00 94.75 194 VAL A C 1
ATOM 1514 O O . VAL A 1 194 ? -11.307 4.540 10.198 1.00 94.75 194 VAL A O 1
ATOM 1517 N N . ASP A 1 195 ? -11.916 5.987 11.827 1.00 92.62 195 ASP A N 1
ATOM 1518 C CA . ASP A 1 195 ? -12.676 6.901 10.972 1.00 92.62 195 ASP A CA 1
ATOM 1519 C C . ASP A 1 195 ? -11.783 7.930 10.249 1.00 92.62 195 ASP A C 1
ATOM 1521 O O . ASP A 1 195 ? -12.195 8.504 9.235 1.00 92.62 195 ASP A O 1
ATOM 1525 N N . GLY A 1 196 ? -10.527 8.058 10.686 1.00 90.75 196 GLY A N 1
ATOM 1526 C CA . GLY A 1 196 ? -9.489 8.864 10.064 1.00 90.75 196 GLY A CA 1
ATOM 1527 C C . GLY A 1 196 ? -9.704 10.363 10.230 1.00 90.75 196 GLY A C 1
ATOM 1528 O O . GLY A 1 196 ? -9.306 11.125 9.337 1.00 90.75 196 GLY A O 1
ATOM 1529 N N . ASP A 1 197 ? -10.357 10.780 11.318 1.00 90.06 197 ASP A N 1
ATOM 1530 C CA . ASP A 1 197 ? -10.690 12.173 11.622 1.00 90.06 197 ASP A CA 1
ATOM 1531 C C . ASP A 1 197 ? -9.547 12.943 12.322 1.00 90.06 197 ASP A C 1
ATOM 1533 O O . ASP A 1 197 ? -9.593 14.176 12.423 1.00 90.06 197 ASP A O 1
ATOM 1537 N N . GLY A 1 198 ? -8.493 12.236 12.745 1.00 91.12 198 GLY A N 1
ATOM 1538 C CA . GLY A 1 198 ? -7.324 12.770 13.445 1.00 91.12 198 GLY A CA 1
ATOM 1539 C C . GLY A 1 198 ? -7.368 12.642 14.970 1.00 91.12 198 GLY A C 1
ATOM 1540 O O . GLY A 1 198 ? -6.401 13.033 15.640 1.00 91.12 198 GLY A O 1
ATOM 1541 N N . ASN A 1 199 ? -8.441 12.090 15.539 1.00 93.25 199 ASN A N 1
ATOM 1542 C CA . ASN A 1 199 ? -8.623 11.824 16.962 1.00 93.25 199 ASN A CA 1
ATOM 1543 C C . ASN A 1 199 ? -8.628 10.309 17.219 1.00 93.25 199 ASN A C 1
ATOM 1545 O O . ASN A 1 199 ? -9.666 9.665 17.114 1.00 93.25 199 ASN A O 1
ATOM 1549 N N . PRO A 1 200 ? -7.501 9.725 17.662 1.00 93.81 200 PRO A N 1
ATOM 1550 C CA . PRO A 1 200 ? -7.426 8.282 17.848 1.00 93.81 200 PRO A CA 1
ATOM 1551 C C . PRO A 1 200 ? -8.456 7.757 18.857 1.00 93.81 200 PRO A C 1
ATOM 1553 O O . PRO A 1 200 ? -8.469 8.207 20.008 1.00 93.81 200 PRO A O 1
ATOM 1556 N N . GLU A 1 201 ? -9.241 6.739 18.492 1.00 93.44 201 GLU A N 1
ATOM 1557 C CA . GLU A 1 201 ? -10.105 6.033 19.444 1.00 93.44 201 GLU A CA 1
ATOM 1558 C C . GLU A 1 201 ? -9.295 5.199 20.440 1.00 93.44 201 GLU A C 1
ATOM 1560 O O . GLU A 1 201 ? -9.754 4.941 21.558 1.00 93.44 201 GLU A O 1
ATOM 1565 N N . LYS A 1 202 ? -8.083 4.768 20.059 1.00 92.88 202 LYS A N 1
ATOM 1566 C CA . LYS A 1 202 ? -7.145 4.059 20.946 1.00 92.88 202 LYS A CA 1
ATOM 1567 C C . LYS A 1 202 ? -5.711 4.523 20.707 1.00 92.88 202 LYS A C 1
ATOM 1569 O O . LYS A 1 202 ? -5.322 4.837 19.589 1.00 92.88 202 LYS A O 1
ATOM 1574 N N . THR A 1 203 ? -4.898 4.530 21.764 1.00 94.44 203 THR A N 1
ATOM 1575 C CA . THR A 1 203 ? -3.465 4.904 21.697 1.00 94.44 203 THR A CA 1
ATOM 1576 C C . THR A 1 203 ? -2.512 3.777 22.106 1.00 94.44 203 THR A C 1
ATOM 1578 O O . THR A 1 203 ? -1.295 3.946 22.073 1.00 94.44 203 THR A O 1
ATOM 1581 N N . ASP A 1 204 ? -3.059 2.610 22.435 1.00 93.50 204 ASP A N 1
ATOM 1582 C CA . ASP A 1 204 ? -2.372 1.373 22.803 1.00 93.50 204 ASP A CA 1
ATOM 1583 C C . ASP A 1 204 ? -2.865 0.168 21.972 1.00 93.50 204 ASP A C 1
ATOM 1585 O O . ASP A 1 204 ? -2.811 -0.984 22.417 1.00 93.50 204 ASP A O 1
ATOM 1589 N N . ASN A 1 205 ? -3.350 0.424 20.749 1.00 93.00 205 ASN A N 1
ATOM 1590 C CA . ASN A 1 205 ? -3.908 -0.595 19.868 1.00 93.00 205 ASN A CA 1
ATOM 1591 C C . ASN A 1 205 ? -2.880 -1.679 19.511 1.00 93.00 205 ASN A C 1
ATOM 1593 O O . ASN A 1 205 ? -1.717 -1.422 19.182 1.00 93.00 205 ASN A O 1
ATOM 1597 N N . LYS A 1 206 ? -3.343 -2.926 19.527 1.00 94.38 206 LYS A N 1
ATOM 1598 C CA . LYS A 1 206 ? -2.579 -4.071 19.043 1.00 94.38 206 LYS A CA 1
ATOM 1599 C C . LYS A 1 206 ? -3.200 -4.546 17.747 1.00 94.38 206 LYS A C 1
ATOM 1601 O O . LYS A 1 206 ? -4.391 -4.835 17.718 1.00 94.38 206 LYS A O 1
ATOM 1606 N N . ILE A 1 207 ? -2.361 -4.691 16.730 1.00 95.88 207 ILE A N 1
ATOM 1607 C CA . ILE A 1 207 ? -2.754 -5.314 15.473 1.00 95.88 207 ILE A CA 1
ATOM 1608 C C . ILE A 1 207 ? -2.993 -6.803 15.722 1.00 95.88 207 ILE A C 1
ATOM 1610 O O . ILE A 1 207 ? -2.092 -7.503 16.191 1.00 95.88 207 ILE A O 1
ATOM 1614 N N . ASN A 1 208 ? -4.206 -7.279 15.440 1.00 95.75 208 ASN A N 1
ATOM 1615 C CA . ASN A 1 208 ? -4.583 -8.673 15.694 1.00 95.75 208 ASN A CA 1
ATOM 1616 C C . ASN A 1 208 ? -4.226 -9.581 14.516 1.00 95.75 208 ASN A C 1
ATOM 1618 O O . ASN A 1 208 ? -3.488 -10.552 14.678 1.00 95.75 208 ASN A O 1
ATOM 1622 N N . ALA A 1 209 ? -4.739 -9.264 13.329 1.00 95.88 209 ALA A N 1
ATOM 1623 C CA . ALA A 1 209 ? -4.420 -9.981 12.103 1.00 95.88 209 ALA A CA 1
ATOM 1624 C C . ALA A 1 209 ? -4.411 -9.004 10.927 1.00 95.88 209 ALA A C 1
ATOM 1626 O O . ALA A 1 209 ? -5.468 -8.575 10.470 1.00 95.88 209 ALA A O 1
ATOM 1627 N N . LEU A 1 210 ? -3.214 -8.667 10.445 1.00 95.06 210 LEU A N 1
ATOM 1628 C CA . LEU A 1 210 ? -3.020 -7.791 9.294 1.00 95.06 210 LEU A CA 1
ATOM 1629 C C . LEU A 1 210 ? -2.808 -8.621 8.033 1.00 95.06 210 LEU A C 1
ATOM 1631 O O . LEU A 1 210 ? -1.941 -9.492 7.999 1.00 95.06 210 LEU A O 1
ATOM 1635 N N . THR A 1 211 ? -3.578 -8.325 6.997 1.00 94.06 211 THR A N 1
ATOM 1636 C CA . THR A 1 211 ? -3.444 -8.930 5.674 1.00 94.06 211 THR A CA 1
ATOM 1637 C C . THR A 1 211 ? -3.076 -7.851 4.671 1.00 94.06 211 THR A C 1
ATOM 1639 O O . THR A 1 211 ? -3.703 -6.795 4.640 1.00 94.06 211 THR A O 1
ATOM 1642 N N . LEU A 1 212 ? -2.072 -8.133 3.843 1.00 90.12 212 LEU A N 1
ATOM 1643 C CA . LEU A 1 212 ? -1.838 -7.400 2.607 1.00 90.12 212 LEU A CA 1
ATOM 1644 C C . LEU A 1 212 ? -2.476 -8.195 1.474 1.00 90.12 212 LEU A C 1
ATOM 1646 O O . LEU A 1 212 ? -2.109 -9.348 1.243 1.00 90.12 212 LEU A O 1
ATOM 1650 N N . ASN A 1 213 ? -3.451 -7.590 0.810 1.00 84.75 213 ASN A N 1
ATOM 1651 C CA . ASN A 1 213 ? -4.156 -8.185 -0.309 1.00 84.75 213 ASN A CA 1
ATOM 1652 C C . ASN A 1 213 ? -3.749 -7.464 -1.591 1.00 84.75 213 ASN A C 1
ATOM 1654 O O . ASN A 1 213 ? -3.949 -6.260 -1.717 1.00 84.75 213 ASN A O 1
ATOM 1658 N N . TRP A 1 214 ? -3.178 -8.203 -2.536 1.00 81.38 214 TRP A N 1
ATOM 1659 C CA . TRP A 1 214 ? -2.938 -7.693 -3.878 1.00 81.38 214 TRP A CA 1
ATOM 1660 C C . TRP A 1 214 ? -4.121 -8.072 -4.752 1.00 81.38 214 TRP A C 1
ATOM 1662 O O . TRP A 1 214 ? -4.360 -9.253 -5.012 1.00 81.38 214 TRP A O 1
ATOM 1672 N N . ARG A 1 215 ? -4.853 -7.066 -5.214 1.00 74.06 215 ARG A N 1
ATOM 1673 C CA . ARG A 1 215 ? -6.037 -7.242 -6.039 1.00 74.06 215 ARG A CA 1
ATOM 1674 C C . ARG A 1 215 ? -5.745 -6.791 -7.458 1.00 74.06 215 ARG A C 1
ATOM 1676 O O . ARG A 1 215 ? -5.207 -5.714 -7.680 1.00 74.06 215 ARG A O 1
ATOM 1683 N N . ASN A 1 216 ? -6.147 -7.605 -8.421 1.00 69.94 216 ASN A N 1
ATOM 1684 C CA . ASN A 1 216 ? -6.219 -7.236 -9.824 1.00 69.94 216 ASN A CA 1
ATOM 1685 C C . ASN A 1 216 ? -7.617 -7.564 -10.359 1.00 69.94 216 ASN A C 1
ATOM 1687 O O . ASN A 1 216 ? -8.200 -8.604 -10.057 1.00 69.94 216 ASN A O 1
ATOM 1691 N N . GLU A 1 217 ? -8.177 -6.659 -11.149 1.00 64.75 217 GLU A N 1
ATOM 1692 C CA . GLU A 1 217 ? -9.462 -6.860 -11.805 1.00 64.75 217 GLU A CA 1
ATOM 1693 C C . GLU A 1 217 ? -9.237 -7.034 -13.304 1.00 64.75 217 GLU A C 1
ATOM 1695 O O . GLU A 1 217 ? -8.953 -6.054 -13.989 1.00 64.75 217 GLU A O 1
ATOM 1700 N N . PRO A 1 218 ? -9.351 -8.247 -13.862 1.00 60.22 218 PRO A N 1
ATOM 1701 C CA . PRO A 1 218 ? -9.339 -8.405 -15.305 1.00 60.22 218 PRO A CA 1
ATOM 1702 C C . PRO A 1 218 ? -10.665 -7.885 -15.880 1.00 60.22 218 PRO A C 1
ATOM 1704 O O . PRO A 1 218 ? -11.747 -8.326 -15.483 1.00 60.22 218 PRO A O 1
ATOM 1707 N N . ILE A 1 219 ? -10.591 -6.977 -16.856 1.00 55.88 219 ILE A N 1
ATOM 1708 C CA . ILE A 1 219 ? -11.725 -6.599 -17.711 1.00 55.88 219 ILE A CA 1
ATOM 1709 C C . ILE A 1 219 ? -11.327 -6.787 -19.166 1.00 55.88 219 ILE A C 1
ATOM 1711 O O . ILE A 1 219 ? -10.182 -6.564 -19.554 1.00 55.88 219 ILE A O 1
ATOM 1715 N N . ASN A 1 220 ? -12.282 -7.163 -20.004 1.00 53.19 220 ASN A N 1
ATOM 1716 C CA . ASN A 1 220 ? -12.080 -7.158 -21.441 1.00 53.19 220 ASN A CA 1
ATOM 1717 C C . ASN A 1 220 ? -13.298 -6.571 -22.141 1.00 53.19 220 ASN A C 1
ATOM 1719 O O . ASN A 1 220 ? -14.442 -6.753 -21.726 1.00 53.19 220 ASN A O 1
ATOM 1723 N N . SER A 1 221 ? -13.027 -5.882 -23.242 1.00 47.44 221 SER A N 1
ATOM 1724 C CA . SER A 1 221 ? -14.023 -5.269 -24.115 1.00 47.44 221 SER A CA 1
ATOM 1725 C C . SER A 1 221 ? -14.179 -6.037 -25.425 1.00 47.44 221 SER A C 1
ATOM 1727 O O . SER A 1 221 ? -14.356 -5.435 -26.483 1.00 47.44 221 SER A O 1
ATOM 1729 N N . MET A 1 222 ? -14.141 -7.371 -25.385 1.00 47.03 222 MET A N 1
ATOM 1730 C CA . MET A 1 222 ? -14.405 -8.206 -26.558 1.00 47.03 222 MET A CA 1
ATOM 1731 C C . MET A 1 222 ? -15.674 -9.030 -26.346 1.00 47.03 222 MET A C 1
ATOM 1733 O O . MET A 1 222 ? -15.654 -10.092 -25.737 1.00 47.03 222 MET A O 1
ATOM 1737 N N . SER A 1 223 ? -16.785 -8.543 -26.899 1.00 46.59 223 SER A N 1
ATOM 1738 C CA . SER A 1 223 ? -17.961 -9.369 -27.178 1.00 46.59 223 SER A CA 1
ATOM 1739 C C . SER A 1 223 ? -18.088 -9.550 -28.682 1.00 46.59 223 SER A C 1
ATOM 1741 O O . SER A 1 223 ? -17.842 -8.607 -29.435 1.00 46.59 223 SER A O 1
ATOM 1743 N N . ASN A 1 224 ? -18.463 -10.756 -29.104 1.00 40.78 224 ASN A N 1
ATOM 1744 C CA . ASN A 1 224 ? -18.844 -11.058 -30.477 1.00 40.78 224 ASN A CA 1
ATOM 1745 C C . ASN A 1 224 ? -20.324 -11.446 -30.471 1.00 40.78 224 ASN A C 1
ATOM 1747 O O . ASN A 1 224 ? -20.695 -12.491 -29.943 1.00 40.78 224 ASN A O 1
ATOM 1751 N N . GLY A 1 225 ? -21.179 -10.585 -31.019 1.00 44.69 225 GLY A N 1
ATOM 1752 C CA . GLY A 1 225 ? -22.598 -10.887 -31.214 1.00 44.69 225 GLY A CA 1
ATOM 1753 C C . GLY A 1 225 ? -22.871 -11.456 -32.606 1.00 44.69 225 GLY A C 1
ATOM 1754 O O . GLY A 1 225 ? -22.211 -11.074 -33.572 1.00 44.69 225 GLY A O 1
ATOM 1755 N N . ALA A 1 226 ? -23.914 -12.282 -32.746 1.00 45.59 226 ALA A N 1
ATOM 1756 C CA . ALA A 1 226 ? -24.403 -12.760 -34.049 1.00 45.59 226 ALA A CA 1
ATOM 1757 C C . ALA A 1 226 ? -24.809 -11.617 -35.012 1.00 45.59 226 ALA A C 1
ATOM 1759 O O . ALA A 1 226 ? -24.946 -11.826 -36.212 1.00 45.59 226 ALA A O 1
ATOM 1760 N N . THR A 1 227 ? -24.968 -10.397 -34.491 1.00 50.25 227 THR A N 1
ATOM 1761 C CA . THR A 1 227 ? -25.245 -9.159 -35.234 1.00 50.25 227 THR A CA 1
ATOM 1762 C C . THR A 1 227 ? -23.988 -8.376 -35.633 1.00 50.25 227 THR A C 1
ATOM 1764 O O . THR A 1 227 ? -24.090 -7.228 -36.056 1.00 50.25 227 THR A O 1
ATOM 1767 N N . GLY A 1 228 ? -22.788 -8.946 -35.479 1.00 36.97 228 GLY A N 1
ATOM 1768 C CA . GLY A 1 228 ? -21.532 -8.266 -35.811 1.00 36.97 228 GLY A CA 1
ATOM 1769 C C . GLY A 1 228 ? -21.100 -7.208 -34.791 1.00 36.97 228 GLY A C 1
ATOM 1770 O O . GLY A 1 228 ? -20.173 -6.443 -35.058 1.00 36.97 228 GLY A O 1
ATOM 1771 N N . ARG A 1 229 ? -21.736 -7.157 -33.611 1.00 38.78 229 ARG A N 1
ATOM 1772 C CA . ARG A 1 229 ? -21.282 -6.300 -32.510 1.00 38.78 229 ARG A CA 1
ATOM 1773 C C . ARG A 1 229 ? -19.906 -6.776 -32.048 1.00 38.78 229 ARG A C 1
ATOM 1775 O O . ARG A 1 229 ? -19.790 -7.901 -31.567 1.00 38.78 229 ARG A O 1
ATOM 1782 N N . ARG A 1 230 ? -18.911 -5.895 -32.186 1.00 40.81 230 ARG A N 1
ATOM 1783 C CA . ARG A 1 230 ? -17.608 -5.959 -31.519 1.00 40.81 230 ARG A CA 1
ATOM 1784 C C . ARG A 1 230 ? -17.610 -4.926 -30.401 1.00 40.81 230 ARG A C 1
ATOM 1786 O O . ARG A 1 230 ? -17.727 -3.737 -30.681 1.00 40.81 230 ARG A O 1
ATOM 1793 N N . GLY A 1 231 ? -17.524 -5.377 -29.155 1.00 45.34 231 GLY A N 1
ATOM 1794 C CA . GLY A 1 231 ? -17.404 -4.487 -27.998 1.00 45.34 231 GLY A CA 1
ATOM 1795 C C . GLY A 1 231 ? -18.617 -4.513 -27.073 1.00 45.34 231 GLY A C 1
ATOM 1796 O O . GLY A 1 231 ? -19.685 -3.951 -27.345 1.00 45.34 231 GLY A O 1
ATOM 1797 N N . ALA A 1 232 ? -18.418 -5.169 -25.936 1.00 46.25 232 ALA A N 1
ATOM 1798 C CA . ALA A 1 232 ? -19.159 -4.951 -24.706 1.00 46.25 232 ALA A CA 1
ATOM 1799 C C . ALA A 1 232 ? -18.153 -5.166 -23.578 1.00 46.25 232 ALA A C 1
ATOM 1801 O O . ALA A 1 232 ? -17.475 -6.192 -23.565 1.00 46.25 232 ALA A O 1
ATOM 1802 N N . SER A 1 233 ? -18.013 -4.175 -22.705 1.00 48.94 233 SER A N 1
ATOM 1803 C CA . SER A 1 233 ? -17.195 -4.280 -21.502 1.00 48.94 233 SER A CA 1
ATOM 1804 C C . SER A 1 233 ? -17.937 -5.157 -20.501 1.00 48.94 233 SER A C 1
ATOM 1806 O O . SER A 1 233 ? -19.099 -4.889 -20.190 1.00 48.94 233 SER A O 1
ATOM 1808 N N . GLY A 1 234 ? -17.291 -6.230 -20.058 1.00 51.00 234 GLY A N 1
ATOM 1809 C CA . GLY A 1 234 ? -17.850 -7.176 -19.102 1.00 51.00 234 GLY A CA 1
ATOM 1810 C C . GLY A 1 234 ? -16.790 -7.619 -18.107 1.00 51.00 234 GLY A C 1
ATOM 1811 O O . GLY A 1 234 ? -15.624 -7.786 -18.465 1.00 51.00 234 GLY A O 1
ATOM 1812 N N . TRP A 1 235 ? -17.212 -7.799 -16.860 1.00 50.75 235 TRP A N 1
ATOM 1813 C CA . TRP A 1 235 ? -16.399 -8.411 -15.816 1.00 50.75 235 TRP A CA 1
ATOM 1814 C C . TRP A 1 235 ? -16.204 -9.894 -16.128 1.00 50.75 235 TRP A C 1
ATOM 1816 O O . TRP A 1 235 ? -17.171 -10.588 -16.453 1.00 50.75 235 TRP A O 1
ATOM 1826 N N . PHE A 1 236 ? -14.967 -10.384 -16.051 1.00 50.72 236 PHE A N 1
ATOM 1827 C CA . PHE A 1 236 ? -14.710 -11.811 -16.212 1.00 50.72 236 PHE A CA 1
ATOM 1828 C C . PHE A 1 236 ? -15.145 -12.594 -14.973 1.00 50.72 236 PHE A C 1
ATOM 1830 O O . PHE A 1 236 ? -14.892 -12.191 -13.842 1.00 50.72 236 PHE A O 1
ATOM 1837 N N . THR A 1 237 ? -15.711 -13.775 -15.205 1.00 43.41 237 THR A N 1
ATOM 1838 C CA . THR A 1 237 ? -15.913 -14.823 -14.192 1.00 43.41 237 THR A CA 1
ATOM 1839 C C . THR A 1 237 ? -15.258 -16.156 -14.599 1.00 43.41 237 THR A C 1
ATOM 1841 O O . THR A 1 237 ? -15.578 -17.194 -14.027 1.00 43.41 237 THR A O 1
ATOM 1844 N N . GLY A 1 238 ? -14.348 -16.165 -15.589 1.00 41.50 238 GLY A N 1
ATOM 1845 C CA . GLY A 1 238 ? -13.816 -17.391 -16.208 1.00 41.50 238 GLY A CA 1
ATOM 1846 C C . GLY A 1 238 ? -12.286 -17.461 -16.303 1.00 41.50 238 GLY A C 1
ATOM 1847 O O . GLY A 1 238 ? -11.612 -16.442 -16.372 1.00 41.50 238 GLY A O 1
ATOM 1848 N N . VAL A 1 239 ? -11.764 -18.692 -16.330 1.00 40.81 239 VAL A N 1
ATOM 1849 C CA . VAL A 1 239 ? -10.365 -19.068 -16.024 1.00 40.81 239 VAL A CA 1
ATOM 1850 C C . VAL A 1 239 ? -9.375 -19.042 -17.204 1.00 40.81 239 VAL A C 1
ATOM 1852 O O . VAL A 1 239 ? -8.305 -19.624 -17.075 1.00 40.81 239 VAL A O 1
ATOM 1855 N N . ILE A 1 240 ? -9.706 -18.512 -18.391 1.00 49.75 240 ILE A N 1
ATOM 1856 C CA . ILE A 1 240 ? -8.872 -18.805 -19.578 1.00 49.75 240 ILE A CA 1
ATOM 1857 C C . ILE A 1 240 ? -8.776 -17.643 -20.584 1.00 49.75 240 ILE A C 1
ATOM 1859 O O . ILE A 1 240 ? -9.547 -17.541 -21.545 1.00 49.75 240 ILE A O 1
ATOM 1863 N N . SER A 1 241 ? -7.753 -16.810 -20.399 1.00 49.44 241 SER A N 1
ATOM 1864 C CA . SER A 1 241 ? -7.120 -16.009 -21.454 1.00 49.44 241 SER A CA 1
ATOM 1865 C C . SER A 1 241 ? -5.757 -16.613 -21.801 1.00 49.44 241 SER A C 1
ATOM 1867 O O . SER A 1 241 ? -5.073 -17.144 -20.934 1.00 49.44 241 SER A O 1
ATOM 1869 N N . GLY A 1 242 ? -5.359 -16.563 -23.069 1.00 49.25 242 GLY A N 1
ATOM 1870 C CA . GLY A 1 242 ? -4.092 -17.108 -23.544 1.00 49.25 242 GLY A CA 1
ATOM 1871 C C . GLY A 1 242 ? -3.558 -16.370 -24.768 1.00 49.25 242 GLY A C 1
ATOM 1872 O O . GLY A 1 242 ? -4.168 -15.433 -25.284 1.00 49.25 242 GLY A O 1
ATOM 1873 N N . TYR A 1 243 ? -2.400 -16.809 -25.245 1.00 49.69 243 TYR A N 1
ATOM 1874 C CA . TYR A 1 243 ? -1.680 -16.206 -26.360 1.00 49.69 243 TYR A CA 1
ATOM 1875 C C . TYR A 1 243 ? -1.365 -17.275 -27.404 1.00 49.69 243 TYR A C 1
ATOM 1877 O O . TYR A 1 243 ? -0.700 -18.267 -27.096 1.00 49.69 243 TYR A O 1
ATOM 1885 N N . ASP A 1 244 ? -1.843 -17.089 -28.635 1.00 56.12 244 ASP A N 1
ATOM 1886 C CA . ASP A 1 244 ? -1.485 -17.965 -29.746 1.00 56.12 244 ASP A CA 1
ATOM 1887 C C . ASP A 1 244 ? -0.152 -17.521 -30.355 1.00 56.12 244 ASP A C 1
ATOM 1889 O O . ASP A 1 244 ? -0.070 -16.636 -31.215 1.00 56.12 244 ASP A O 1
ATOM 1893 N N . ALA A 1 245 ? 0.906 -18.164 -29.867 1.00 54.97 245 ALA A N 1
ATOM 1894 C CA . ALA A 1 245 ? 2.259 -18.032 -30.382 1.00 54.97 245 ALA A CA 1
ATOM 1895 C C . ALA A 1 245 ? 2.563 -19.018 -31.519 1.00 54.97 245 ALA A C 1
ATOM 1897 O O . ALA A 1 245 ? 3.734 -19.163 -31.876 1.00 54.97 245 ALA A O 1
ATOM 1898 N N . THR A 1 246 ? 1.575 -19.755 -32.052 1.00 68.12 246 THR A N 1
ATOM 1899 C CA . THR A 1 246 ? 1.888 -20.766 -33.065 1.00 68.12 246 THR A CA 1
ATOM 1900 C C . THR A 1 246 ? 2.578 -20.120 -34.273 1.00 68.12 246 THR A C 1
ATOM 1902 O O . THR A 1 246 ? 2.219 -19.007 -34.681 1.00 68.12 246 THR A O 1
ATOM 1905 N N . PRO A 1 247 ? 3.615 -20.767 -34.837 1.00 61.47 247 PRO A N 1
ATOM 1906 C CA . PRO A 1 247 ? 4.324 -20.207 -35.974 1.00 61.47 247 PRO A CA 1
ATOM 1907 C C . PRO A 1 247 ? 3.418 -20.182 -37.205 1.00 61.47 247 PRO A C 1
ATOM 1909 O O . PRO A 1 247 ? 2.826 -21.194 -37.589 1.00 61.47 247 PRO A O 1
ATOM 1912 N N . LYS A 1 248 ? 3.361 -19.034 -37.873 1.00 68.12 248 LYS A N 1
ATOM 1913 C CA . LYS A 1 248 ? 2.886 -18.926 -39.252 1.00 68.12 248 LYS A CA 1
ATOM 1914 C C . LYS A 1 248 ? 3.805 -19.742 -40.173 1.00 68.12 248 LYS A C 1
ATOM 1916 O O . LYS A 1 248 ? 4.943 -20.049 -39.812 1.00 68.12 248 LYS A O 1
ATOM 1921 N N . PRO A 1 249 ? 3.382 -20.011 -41.421 1.00 83.31 249 PRO A N 1
ATOM 1922 C CA . PRO A 1 249 ? 4.229 -20.673 -42.416 1.00 83.31 249 PRO A CA 1
ATOM 1923 C C . PRO A 1 249 ? 5.581 -19.989 -42.688 1.00 83.31 249 PRO A C 1
ATOM 1925 O O . PRO A 1 249 ? 6.487 -20.630 -43.209 1.00 83.31 249 PRO A O 1
ATOM 1928 N N . ASN A 1 250 ? 5.726 -18.702 -42.354 1.00 75.12 250 ASN A N 1
ATOM 1929 C CA . ASN A 1 250 ? 6.973 -17.947 -42.486 1.00 75.12 250 ASN A CA 1
ATOM 1930 C C . ASN A 1 250 ? 7.833 -17.933 -41.203 1.00 75.12 250 ASN A C 1
ATOM 1932 O O . ASN A 1 250 ? 8.861 -17.267 -41.184 1.00 75.12 250 ASN A O 1
ATOM 1936 N N . GLY A 1 251 ? 7.424 -18.646 -40.151 1.00 61.09 251 GLY A N 1
ATOM 1937 C CA . GLY A 1 251 ? 8.128 -18.712 -38.869 1.00 61.09 251 GLY A CA 1
ATOM 1938 C C . GLY A 1 251 ? 7.750 -17.619 -37.868 1.00 61.09 251 GLY A C 1
ATOM 1939 O O . GLY A 1 251 ? 8.081 -17.759 -36.694 1.00 61.09 251 GLY A O 1
ATOM 1940 N N . ASP A 1 252 ? 7.016 -16.581 -38.279 1.00 52.00 252 ASP A N 1
ATOM 1941 C CA . ASP A 1 252 ? 6.571 -15.535 -37.355 1.00 52.00 252 ASP A CA 1
ATOM 1942 C C . ASP A 1 252 ? 5.369 -16.010 -36.528 1.00 52.00 252 ASP A C 1
ATOM 1944 O O . ASP A 1 252 ? 4.459 -16.628 -37.078 1.00 52.00 252 ASP A O 1
ATOM 1948 N N . PRO A 1 253 ? 5.272 -15.675 -35.237 1.00 51.62 253 PRO A N 1
ATOM 1949 C CA . PRO A 1 253 ? 4.109 -16.025 -34.424 1.00 51.62 253 PRO A CA 1
ATOM 1950 C C . PRO A 1 253 ? 2.824 -15.328 -34.904 1.00 51.62 253 PRO A C 1
ATOM 1952 O O . PRO A 1 253 ? 2.855 -14.192 -35.399 1.00 51.62 253 PRO A O 1
ATOM 1955 N N . TRP A 1 254 ? 1.673 -16.005 -34.767 1.00 61.88 254 TRP A N 1
ATOM 1956 C CA . TRP A 1 254 ? 0.346 -15.436 -35.060 1.00 61.88 254 TRP A CA 1
ATOM 1957 C C . TRP A 1 254 ? 0.068 -14.140 -34.293 1.00 61.88 254 TRP A C 1
ATOM 1959 O O . TRP A 1 254 ? -0.550 -13.241 -34.862 1.00 61.88 254 TRP A O 1
ATOM 1969 N N . ASN A 1 255 ? 0.595 -14.010 -33.072 1.00 49.19 255 ASN A N 1
ATOM 1970 C CA . ASN A 1 255 ? 0.453 -12.837 -32.202 1.00 49.19 255 ASN A CA 1
ATOM 1971 C C . ASN A 1 255 ? -1.014 -12.497 -31.915 1.00 49.19 255 ASN A C 1
ATOM 1973 O O . ASN A 1 255 ? -1.409 -11.330 -31.956 1.00 49.19 255 ASN A O 1
ATOM 1977 N N . VAL A 1 256 ? -1.839 -13.515 -31.661 1.00 47.34 256 VAL A N 1
ATOM 1978 C CA . VAL A 1 256 ? -3.272 -13.324 -31.416 1.00 47.34 256 VAL A CA 1
ATOM 1979 C C . VAL A 1 256 ? -3.593 -13.623 -29.950 1.00 47.34 256 VAL A C 1
ATOM 1981 O O . VAL A 1 256 ? -3.319 -14.733 -29.489 1.00 47.34 256 VAL A O 1
ATOM 1984 N N . PRO A 1 257 ? -4.196 -12.680 -29.202 1.00 48.03 257 PRO A N 1
ATOM 1985 C CA . PRO A 1 257 ? -4.777 -12.993 -27.904 1.00 48.03 257 PRO A CA 1
ATOM 1986 C C . PRO A 1 257 ? -5.996 -13.900 -28.103 1.00 48.03 257 PRO A C 1
ATOM 1988 O O . PRO A 1 257 ? -6.904 -13.586 -28.877 1.00 48.03 257 PRO A O 1
ATOM 1991 N N . VAL A 1 258 ? -6.019 -15.031 -27.404 1.00 53.09 258 VAL A N 1
ATOM 1992 C CA . VAL A 1 258 ? -7.113 -16.006 -27.444 1.00 53.09 258 VAL A CA 1
ATOM 1993 C C . VAL A 1 258 ? -7.835 -15.978 -26.114 1.00 53.09 258 VAL A C 1
ATOM 1995 O O . VAL A 1 258 ? -7.217 -15.987 -25.055 1.00 53.09 258 VAL A O 1
ATOM 1998 N N . ILE A 1 259 ? -9.161 -15.957 -26.156 1.00 53.97 259 ILE A N 1
ATOM 1999 C CA . ILE A 1 259 ? -9.981 -15.990 -24.950 1.00 53.97 259 ILE A CA 1
ATOM 2000 C C . ILE A 1 259 ? -11.037 -17.057 -25.131 1.00 53.97 259 ILE A C 1
ATOM 2002 O O . ILE A 1 259 ? -11.791 -17.033 -26.107 1.00 53.97 259 ILE A O 1
ATOM 2006 N N . PHE A 1 260 ? -11.102 -17.980 -24.176 1.00 51.81 260 PHE A N 1
ATOM 2007 C CA . PHE A 1 260 ? -12.203 -18.921 -24.118 1.00 51.81 260 PHE A CA 1
ATOM 2008 C C . PHE A 1 260 ? -13.321 -18.281 -23.313 1.00 51.81 260 PHE A C 1
ATOM 2010 O O . PHE A 1 260 ? -13.230 -18.113 -22.098 1.00 51.81 260 PHE A O 1
ATOM 2017 N N . SER A 1 261 ? -14.404 -17.934 -24.002 1.00 47.00 261 SER A N 1
ATOM 2018 C CA . SER A 1 261 ? -15.675 -17.698 -23.336 1.00 47.00 261 SER A CA 1
ATOM 2019 C C . SER A 1 261 ? -16.112 -19.020 -22.706 1.00 47.00 261 SER A C 1
ATOM 2021 O O . SER A 1 261 ? -16.632 -19.901 -23.396 1.00 47.00 261 SER A O 1
ATOM 2023 N N . GLY A 1 262 ? -15.847 -19.188 -21.409 1.00 42.28 262 GLY A N 1
ATOM 2024 C CA . GLY A 1 262 ? -16.509 -20.218 -20.616 1.00 42.28 262 GLY A CA 1
ATOM 2025 C C . GLY A 1 262 ? -18.033 -20.057 -20.725 1.00 42.28 262 GLY A C 1
ATOM 2026 O O . GLY A 1 262 ? -18.506 -18.982 -21.108 1.00 42.28 262 GLY A O 1
ATOM 2027 N N . PRO A 1 263 ? -18.813 -21.113 -20.449 1.00 33.88 263 PRO A N 1
ATOM 2028 C CA . PRO A 1 263 ? -20.264 -21.013 -20.502 1.00 33.88 263 PRO A CA 1
ATOM 2029 C C . PRO A 1 263 ? -20.743 -19.920 -19.537 1.00 33.88 263 PRO A C 1
ATOM 2031 O O . PRO A 1 263 ? -20.380 -19.927 -18.361 1.00 33.88 263 PRO A O 1
ATOM 2034 N N . SER A 1 264 ? -21.509 -18.973 -20.084 1.00 41.75 264 SER A N 1
ATOM 2035 C CA . SER A 1 264 ? -22.253 -17.942 -19.352 1.00 41.75 264 SER A CA 1
ATOM 2036 C C . SER A 1 264 ? -23.371 -18.546 -18.516 1.00 41.75 264 SER A C 1
ATOM 2038 O O . SER A 1 264 ? -24.074 -19.414 -19.091 1.00 41.75 264 SER A O 1
#

Foldseek 3Di:
DDDDDDPPPPPPPPPPPPPPLLFLKEWDDFPPDTKIKHAFQAGSVRDGQVQADLQFQQRDFARMWMAPSNLPFFDDHDDPVNPAPDFTFSTKGKKKKFFAPDLCCQVRDPDPPSRRSRMGIWGAHPLQHDKFWDSYWDAPDNVVSFKIKTWIWGQTLQQKIKTKMKMAGCDCDVPGRHDIDIDIDIDRQQFHRRRSNNHGPTRNDDGDDMDIDIDTWGWDQADQDPVRDGGDIDGDPDDDKHFQQDADPVRGGPGDIDGDPDDD

Secondary structure (DSSP, 8-state):
-------------------------EEEEETTEEEEEEESS--TTSPPPTT--TT-GGG---SEEES-TTSSS------TT---TT--EEEEEEEEEEE-S-TTS-SS----STTGGGEEE----TTT---EE-SS-EESSTTT--EEEEEEEEE-TTSEEEEEEEEEESS-STT-SS-EEEEEEEEE-S-B-SS-SSS-SBSS----EEEEEEEEEEEE---B-TT--B---EE---S-EEEE-PBPTTS-B--EEEE-----